Protein AF-0000000080636887 (afdb_homodimer)

Secondary structure (DSSP, 8-state):
-HHHHHHHHHHHHHHHHHH-EEEEEEE-TTS-EEEEEEE-EEETTEEEEEEEEE-TTSHHHHHHHH--EEEEEEE-TTSSSEEEEEEEEEEE--HHHHHHHHHHSHHHHHHHHHHH--GGG-EEEEEEEEEEEEEEGGGTEEEEEE--/-HHHHHHHHHHHHHHHHHH-EEEEEEE-TTS-EEEEEEE-EEPTT--SEEEEEE-TTSHHHHHHHH--EEEEEEE-TTSSSEEEEEEEEEEE--HHHHHHHHHHHHHHHHHHHHHH--GGG-EEEEEEEEEEEEEEGGGTEEEEEE--

Foldseek 3Di:
DVVVVVVVLVVVQVQCVVVQKWKKWFAAPVRDIDIDIFRWHDAPPDRQKIKGKDFCPDPRNNRCVNPQWMWIWTADPVRQKIKIWIWGKDKADDPVVVVRVCVVSVVVCVVVCVPPPDPNGMIMIMTGTAKMWMDRPVVGDIDIDGPD/DVVVVLVVLVVVQVQCVVVQKWKKWFAAPVRDIDIDIFRWHDAPPRRFKIKGKDFCPDPRVNRCVNPQWMWIWTADPVRQKIKIWIFGKDKALDPVVVVRCCVVSVVVCVVVCVPPPDPNRMIMIMTGTAKMWMDRPVVGDIDIDGPD

Solvent-accessible surface area (backbone atoms only — not comparable to full-atom values): 15757 Å² total; per-residue (Å²): 114,65,61,57,43,53,53,51,49,51,52,50,49,52,50,35,69,70,65,33,49,31,37,42,32,40,25,36,95,85,52,38,55,44,73,46,79,36,62,39,40,69,52,90,91,43,84,62,35,42,37,33,74,43,50,68,82,38,65,65,49,56,18,33,75,75,33,32,37,28,27,35,40,40,61,49,84,81,54,59,39,37,37,44,37,33,23,47,34,45,80,42,86,44,72,68,58,48,53,54,46,44,64,74,48,19,81,72,42,46,61,54,42,71,69,66,51,78,68,81,61,55,27,32,39,39,28,42,57,36,34,38,38,42,33,24,66,92,73,71,42,74,46,75,43,67,77,110,113,66,60,58,44,54,54,52,49,52,53,49,51,50,50,34,70,70,65,34,49,32,37,41,33,41,27,35,94,84,53,39,55,45,74,45,78,36,61,38,39,68,50,88,94,44,87,57,39,42,37,32,76,42,51,68,81,39,66,66,48,55,19,32,76,75,31,31,38,30,28,37,40,40,62,51,84,80,55,60,38,35,37,43,36,31,23,47,36,46,80,44,85,44,72,69,58,47,52,54,46,43,64,73,49,20,79,67,42,47,58,52,41,71,69,64,54,78,66,85,62,52,28,33,40,38,28,42,59,37,32,38,39,42,33,24,67,91,74,71,43,74,46,76,43,66,79,111

Organism: Winmispira thermophila (strain ATCC 700085 / DSM 6578 / Z-1203) (NCBI:txid869211)

Nearest PDB structures (foldseek):
  2i02-assembly1_B  TM=8.522E-01  e=1.215E-10  Nostoc punctiforme PCC 73102
  2re7-assembly1_A-2  TM=8.429E-01  e=8.592E-08  Psychrobacter arcticus 273-4
  2ou5-assembly1_B  TM=7.467E-01  e=5.187E-08  Jannaschia sp. CCS1
  2i51-assembly1_A  TM=6.400E-01  e=7.285E-09  Nostoc punctiforme PCC 73102
  2i51-assembly1_B  TM=6.395E-01  e=1.079E-08  Nostoc punctiforme PCC 73102

InterPro domains:
  IPR011576 Pyridoxamine 5'-phosphate oxidase, N-terminal [PF01243] (12-131)
  IPR012349 FMN-binding split barrel [G3DSA:2.30.110.10] (3-135)

Radius of gyration: 19.63 Å; Cα contacts (8 Å, |Δi|>4): 609; chains: 2; bounding box: 50×54×40 Å

pLDDT: mean 86.55, std 14.74, range [47.22, 98.94]

Sequence (296 aa):
MIVKREEILTRLEEVVDTTRFGLLVTVDGARVPNARWMTVGFLKGQHRDLYTVSSPQDRKVEEVRANPSVLWVFSRKDYREVFRVWGRAQVIENPALLGELLEGIAEALELFWKVHGELEEFVVIETVITRLEYERPREGVREVVSWEMIVKREEILTRLEEVVDTTRFGLLVTVDGARVPNARWMTVGFLKGQHRDLYTVSSPQDRKVEEVRANPSVLWVFSRKDYREVFRVWGRAQVIENPALLGELLEGIAEALELFWKVHGELEEFVVIETVITRLEYERPREGVREVVSWE

Structure (mmCIF, N/CA/C/O backbone):
data_AF-0000000080636887-model_v1
#
loop_
_entity.id
_entity.type
_entity.pdbx_description
1 polymer "Pyridoxamine 5'-phosphate oxidase-related FMN-binding protein"
#
loop_
_atom_site.group_PDB
_atom_site.id
_atom_site.type_symbol
_atom_site.label_atom_id
_atom_site.label_alt_id
_atom_site.label_comp_id
_atom_site.label_asym_id
_atom_site.label_entity_id
_atom_site.label_seq_id
_atom_site.pdbx_PDB_ins_code
_atom_site.Cartn_x
_atom_site.Cartn_y
_atom_site.Cartn_z
_atom_site.occupancy
_atom_site.B_iso_or_equiv
_atom_site.auth_seq_id
_atom_site.auth_comp_id
_atom_site.auth_asym_id
_atom_site.auth_atom_id
_atom_site.pdbx_PDB_model_num
ATOM 1 N N . MET A 1 1 ? -25.797 -12.367 -4.137 1 59.25 1 MET A N 1
ATOM 2 C CA . MET A 1 1 ? -24.547 -12.094 -3.432 1 59.25 1 MET A CA 1
ATOM 3 C C . MET A 1 1 ? -23.359 -12.727 -4.152 1 59.25 1 MET A C 1
ATOM 5 O O . MET A 1 1 ? -22.312 -12.094 -4.305 1 59.25 1 MET A O 1
ATOM 9 N N . ILE A 1 2 ? -23.719 -13.867 -4.758 1 67.38 2 ILE A N 1
ATOM 10 C CA . ILE A 1 2 ? -22.75 -14.672 -5.488 1 67.38 2 ILE A CA 1
ATOM 11 C C . ILE A 1 2 ? -22.422 -14 -6.824 1 67.38 2 ILE A C 1
ATOM 13 O O . ILE A 1 2 ? -21.25 -13.891 -7.203 1 67.38 2 ILE A O 1
ATOM 17 N N . VAL A 1 3 ? -23.375 -13.312 -7.312 1 73.88 3 VAL A N 1
ATOM 18 C CA . VAL A 1 3 ? -23.203 -12.727 -8.633 1 73.88 3 VAL A CA 1
ATOM 19 C C . VAL A 1 3 ? -22.297 -11.5 -8.539 1 73.88 3 VAL A C 1
ATOM 21 O O . VAL A 1 3 ? -21.453 -11.273 -9.406 1 73.88 3 VAL A O 1
ATOM 24 N N . LYS A 1 4 ? -22.453 -10.883 -7.516 1 86.88 4 LYS A N 1
ATOM 25 C CA . LYS A 1 4 ? -21.625 -9.68 -7.336 1 86.88 4 LYS A CA 1
ATOM 26 C C . LYS A 1 4 ? -20.156 -10.039 -7.129 1 86.88 4 LYS A C 1
ATOM 28 O O . LYS A 1 4 ? -19.281 -9.375 -7.672 1 86.88 4 LYS A O 1
ATOM 33 N N . ARG A 1 5 ? -19.969 -11.164 -6.387 1 91.19 5 ARG A N 1
ATOM 34 C CA . ARG A 1 5 ? -18.609 -11.633 -6.16 1 91.19 5 ARG A CA 1
ATOM 35 C C . ARG A 1 5 ? -17.938 -12.008 -7.473 1 91.19 5 ARG A C 1
ATOM 37 O O . ARG A 1 5 ? -16.797 -11.602 -7.73 1 91.19 5 ARG A O 1
ATOM 44 N N . GLU A 1 6 ? -18.688 -12.742 -8.266 1 91.25 6 GLU A N 1
ATOM 45 C CA . GLU A 1 6 ? -18.125 -13.203 -9.531 1 91.25 6 GLU A CA 1
ATOM 46 C C . GLU A 1 6 ? -17.844 -12.031 -10.469 1 91.25 6 GLU A C 1
ATOM 48 O O . GLU A 1 6 ? -16.844 -12.016 -11.18 1 91.25 6 GLU A O 1
ATOM 53 N N . GLU A 1 7 ? -18.688 -11.086 -10.531 1 93.25 7 GLU A N 1
ATOM 54 C CA . GLU A 1 7 ? -18.547 -9.922 -11.406 1 93.25 7 GLU A CA 1
ATOM 55 C C . GLU A 1 7 ? -17.328 -9.086 -11.023 1 93.25 7 GLU A C 1
ATOM 57 O O . GLU A 1 7 ? -16.562 -8.664 -11.898 1 93.25 7 GLU A O 1
ATOM 62 N N . ILE A 1 8 ? -17.156 -8.922 -9.75 1 94.25 8 ILE A N 1
ATOM 63 C CA . ILE A 1 8 ? -16.047 -8.086 -9.281 1 94.25 8 ILE A CA 1
ATOM 64 C C . ILE A 1 8 ? -14.727 -8.812 -9.484 1 94.25 8 ILE A C 1
ATOM 66 O O . ILE A 1 8 ? -13.719 -8.195 -9.844 1 94.25 8 ILE A O 1
ATOM 70 N N . LEU A 1 9 ? -14.781 -10.117 -9.234 1 93.75 9 LEU A N 1
ATOM 71 C CA . LEU A 1 9 ? -13.57 -10.906 -9.453 1 93.75 9 LEU A CA 1
ATOM 72 C C . LEU A 1 9 ? -13.172 -10.898 -10.922 1 93.75 9 LEU A C 1
ATOM 74 O O . LEU A 1 9 ? -11.977 -10.852 -11.242 1 93.75 9 LEU A O 1
ATOM 78 N N . THR A 1 10 ? -14.148 -10.945 -11.797 1 92.81 10 THR A N 1
ATOM 79 C CA . THR A 1 10 ? -13.875 -10.883 -13.234 1 92.81 10 THR A CA 1
ATOM 80 C C . THR A 1 10 ? -13.234 -9.555 -13.602 1 92.81 10 THR A C 1
ATOM 82 O O . THR A 1 10 ? -12.297 -9.508 -14.406 1 92.81 10 THR A O 1
ATOM 85 N N . ARG A 1 11 ? -13.672 -8.469 -13.039 1 93.25 11 ARG A N 1
ATOM 86 C CA . ARG A 1 11 ? -13.094 -7.156 -13.289 1 93.25 11 ARG A CA 1
ATOM 87 C C . ARG A 1 11 ? -11.648 -7.094 -12.797 1 93.25 11 ARG A C 1
ATOM 89 O O . ARG A 1 11 ? -10.773 -6.547 -13.477 1 93.25 11 ARG A O 1
ATOM 96 N N . LEU A 1 12 ? -11.422 -7.68 -11.562 1 95 12 LEU A N 1
ATOM 97 C CA . LEU A 1 12 ? -10.062 -7.73 -11.039 1 95 12 LEU A CA 1
ATOM 98 C C . LEU A 1 12 ? -9.148 -8.516 -11.984 1 95 12 LEU A C 1
ATOM 100 O O . LEU A 1 12 ? -8.039 -8.086 -12.281 1 95 12 LEU A O 1
ATOM 104 N N . GLU A 1 13 ? -9.641 -9.648 -12.406 1 92.06 13 GLU A N 1
ATOM 105 C CA . GLU A 1 13 ? -8.859 -10.477 -13.32 1 92.06 13 GLU A CA 1
ATOM 106 C C . GLU A 1 13 ? -8.469 -9.703 -14.578 1 92.06 13 GLU A C 1
ATOM 108 O O . GLU A 1 13 ? -7.34 -9.805 -15.047 1 92.06 13 GLU A O 1
ATOM 113 N N . GLU A 1 14 ? -9.344 -8.93 -15.086 1 91.12 14 GLU A N 1
ATOM 114 C CA . GLU A 1 14 ? -9.078 -8.125 -16.266 1 91.12 14 GLU A CA 1
ATOM 115 C C . GLU A 1 14 ? -7.977 -7.098 -16.016 1 91.12 14 GLU A C 1
ATOM 117 O O . GLU A 1 14 ? -7.078 -6.918 -16.828 1 91.12 14 GLU A O 1
ATOM 122 N N . VAL A 1 15 ? -8.07 -6.438 -14.906 1 92.94 15 VAL A N 1
ATOM 123 C CA . VAL A 1 15 ? -7.09 -5.41 -14.57 1 92.94 15 VAL A CA 1
ATOM 124 C C . VAL A 1 15 ? -5.723 -6.051 -14.352 1 92.94 15 VAL A C 1
ATOM 126 O O . VAL A 1 15 ? -4.707 -5.551 -14.844 1 92.94 15 VAL A O 1
ATOM 129 N N . VAL A 1 16 ? -5.672 -7.191 -13.633 1 91.56 16 VAL A N 1
ATOM 130 C CA . VAL A 1 16 ? -4.418 -7.879 -13.344 1 91.56 16 VAL A CA 1
ATOM 131 C C . VAL A 1 16 ? -3.805 -8.406 -14.641 1 91.56 16 VAL A C 1
ATOM 133 O O . VAL A 1 16 ? -2.592 -8.32 -14.844 1 91.56 16 VAL A O 1
ATOM 136 N N . ASP A 1 17 ? -4.66 -8.883 -15.531 1 86.44 17 ASP A N 1
ATOM 137 C CA . ASP A 1 17 ? -4.176 -9.406 -16.812 1 86.44 17 ASP A CA 1
ATOM 138 C C . ASP A 1 17 ? -3.615 -8.289 -17.688 1 86.44 17 ASP A C 1
ATOM 140 O O . ASP A 1 17 ? -2.682 -8.516 -18.453 1 86.44 17 ASP A O 1
ATOM 144 N N . THR A 1 18 ? -4.133 -7.133 -17.562 1 87.06 18 THR A N 1
ATOM 145 C CA . THR A 1 18 ? -3.723 -6.012 -18.406 1 87.06 18 THR A CA 1
ATOM 146 C C . THR A 1 18 ? -2.508 -5.305 -17.812 1 87.06 18 THR A C 1
ATOM 148 O O . THR A 1 18 ? -1.558 -4.98 -18.516 1 87.06 18 THR A O 1
ATOM 151 N N . THR A 1 19 ? -2.494 -5.07 -16.484 1 87.06 19 THR A N 1
ATOM 152 C CA . THR A 1 19 ? -1.432 -4.316 -15.836 1 87.06 19 THR A CA 1
ATOM 153 C C . THR A 1 19 ? -0.26 -5.227 -15.477 1 87.06 19 THR A C 1
ATOM 155 O O . THR A 1 19 ? 0.896 -4.801 -15.508 1 87.06 19 THR A O 1
ATOM 158 N N . ARG A 1 20 ? -0.483 -6.461 -15.039 1 86.81 20 ARG A N 1
ATOM 159 C CA . ARG A 1 20 ? 0.443 -7.547 -14.727 1 86.81 20 ARG A CA 1
ATOM 160 C C . ARG A 1 20 ? 1.198 -7.27 -13.43 1 86.81 20 ARG A C 1
ATOM 162 O O . ARG A 1 20 ? 2.016 -8.086 -13 1 86.81 20 ARG A O 1
ATOM 169 N N . PHE A 1 21 ? 1.023 -6.082 -12.898 1 91.38 21 PHE A N 1
ATOM 170 C CA . PHE A 1 21 ? 1.695 -5.738 -11.648 1 91.38 21 PHE A CA 1
ATOM 171 C C . PHE A 1 21 ? 0.691 -5.262 -10.609 1 91.38 21 PHE A C 1
ATOM 173 O O . PHE A 1 21 ? -0.356 -4.711 -10.953 1 91.38 21 PHE A O 1
ATOM 180 N N . GLY A 1 22 ? 1.062 -5.41 -9.344 1 95.06 22 GLY A N 1
ATOM 181 C CA . GLY A 1 22 ? 0.349 -4.867 -8.195 1 95.06 22 GLY A CA 1
ATOM 182 C C . GLY A 1 22 ? 1.258 -4.555 -7.02 1 95.06 22 GLY A C 1
ATOM 183 O O . GLY A 1 22 ? 2.41 -4.992 -6.988 1 95.06 22 GLY A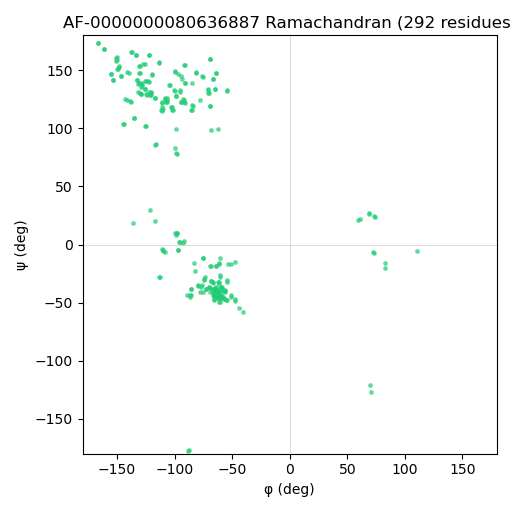 O 1
ATOM 184 N N . LEU A 1 23 ? 0.777 -3.725 -6.141 1 97.69 23 LEU A N 1
ATOM 185 C CA . LEU A 1 23 ? 1.493 -3.441 -4.902 1 97.69 23 LEU A CA 1
ATOM 186 C C . LEU A 1 23 ? 1.164 -4.48 -3.834 1 97.69 23 LEU A C 1
ATOM 188 O O . LEU A 1 23 ? 0.012 -4.598 -3.41 1 97.69 23 LEU A O 1
ATOM 192 N N . LEU A 1 24 ? 2.119 -5.25 -3.396 1 98.75 24 LEU A N 1
ATOM 193 C CA . LEU A 1 24 ? 1.96 -6.211 -2.312 1 98.75 24 LEU A CA 1
ATOM 194 C C . LEU A 1 24 ? 2.373 -5.602 -0.978 1 98.75 24 LEU A C 1
ATOM 196 O O . LEU A 1 24 ? 3.508 -5.148 -0.822 1 98.75 24 LEU A O 1
ATOM 200 N N . VAL A 1 25 ? 1.472 -5.605 -0.056 1 98.94 25 VAL A N 1
ATOM 201 C CA . VAL A 1 25 ? 1.743 -5.145 1.301 1 98.94 25 VAL A CA 1
ATOM 202 C C . VAL A 1 25 ? 1.816 -6.336 2.25 1 98.94 25 VAL A C 1
ATOM 204 O O . VAL A 1 25 ? 0.903 -7.164 2.289 1 98.94 25 VAL A O 1
ATOM 207 N N . THR A 1 26 ? 2.883 -6.469 2.949 1 98.94 26 THR A N 1
ATOM 208 C CA . THR A 1 26 ? 3.094 -7.477 3.982 1 98.94 26 THR A CA 1
ATOM 209 C C . THR A 1 26 ? 3.42 -6.816 5.32 1 98.94 26 THR A C 1
ATOM 211 O O . THR A 1 26 ? 3.664 -5.609 5.379 1 98.94 26 THR A O 1
ATOM 214 N N . VAL A 1 27 ? 3.311 -7.539 6.402 1 98.88 27 VAL A N 1
ATOM 215 C CA . VAL A 1 27 ? 3.604 -7.07 7.75 1 98.88 27 VAL A CA 1
ATOM 216 C C . VAL A 1 27 ? 4.695 -7.938 8.375 1 98.88 27 VAL A C 1
ATOM 218 O O . VAL A 1 27 ? 4.59 -9.164 8.383 1 98.88 27 VAL A O 1
ATOM 221 N N . ASP A 1 28 ? 5.711 -7.273 8.891 1 98.12 28 ASP A N 1
ATOM 222 C CA . ASP A 1 28 ? 6.801 -8.07 9.453 1 98.12 28 ASP A CA 1
ATOM 223 C C . ASP A 1 28 ? 6.539 -8.398 10.914 1 98.12 28 ASP A C 1
ATOM 225 O O . ASP A 1 28 ? 5.477 -8.078 11.453 1 98.12 28 ASP A O 1
ATOM 229 N N . GLY A 1 29 ? 7.484 -9.0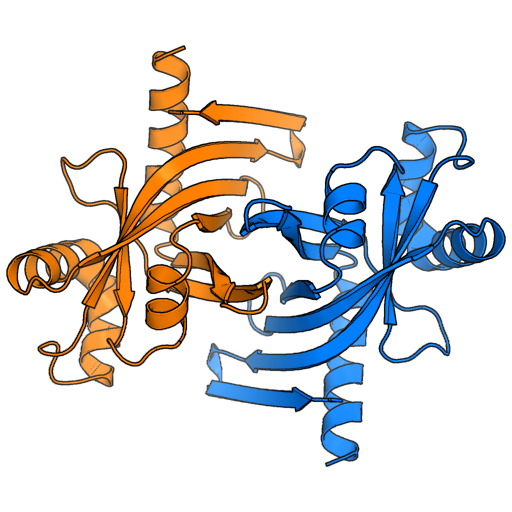7 11.516 1 95.12 29 GLY A N 1
ATOM 230 C CA . GLY A 1 29 ? 7.316 -9.562 12.875 1 95.12 29 GLY A CA 1
ATOM 231 C C . GLY A 1 29 ? 7.156 -8.453 13.891 1 95.12 29 GLY A C 1
ATOM 232 O O . GLY A 1 29 ? 6.637 -8.68 14.984 1 95.12 29 GLY A O 1
ATOM 233 N N . ALA A 1 30 ? 7.539 -7.238 13.586 1 96.12 30 ALA A N 1
ATOM 234 C CA . ALA A 1 30 ? 7.438 -6.082 14.477 1 96.12 30 ALA A CA 1
ATOM 235 C C . ALA A 1 30 ? 6.188 -5.262 14.164 1 96.12 30 ALA A C 1
ATOM 237 O O . ALA A 1 30 ? 6.066 -4.117 14.609 1 96.12 30 ALA A O 1
ATOM 238 N N . ARG A 1 31 ? 5.316 -5.801 13.328 1 97.5 31 ARG A N 1
ATOM 239 C CA . ARG A 1 31 ? 4.059 -5.184 12.914 1 97.5 31 ARG A CA 1
ATOM 240 C C . ARG A 1 31 ? 4.309 -3.959 12.039 1 97.5 31 ARG A C 1
ATOM 242 O O . ARG A 1 31 ? 3.545 -2.994 12.086 1 97.5 31 ARG A O 1
ATOM 249 N N . VAL A 1 32 ? 5.422 -3.975 11.375 1 98.69 32 VAL A N 1
ATOM 250 C CA . VAL A 1 32 ? 5.738 -2.92 10.422 1 98.69 32 VAL A CA 1
ATOM 251 C C . VAL A 1 32 ? 5.266 -3.332 9.023 1 98.69 32 VAL A C 1
ATOM 253 O O . VAL A 1 32 ? 5.621 -4.406 8.539 1 98.69 32 VAL A O 1
ATOM 256 N N . PRO A 1 33 ? 4.457 -2.492 8.406 1 98.94 33 PRO A N 1
ATOM 257 C CA . PRO A 1 33 ? 4.062 -2.812 7.031 1 98.94 33 PRO A CA 1
ATOM 258 C C . PRO A 1 33 ? 5.168 -2.525 6.02 1 98.94 33 PRO A C 1
ATOM 260 O O . PRO A 1 33 ? 5.934 -1.573 6.188 1 98.94 33 PRO A O 1
ATOM 263 N N . ASN A 1 34 ? 5.23 -3.328 5.047 1 98.88 34 ASN A N 1
ATOM 264 C CA . ASN A 1 34 ? 6.094 -3.156 3.885 1 98.88 34 ASN A CA 1
ATOM 265 C C . ASN A 1 34 ? 5.324 -3.334 2.58 1 98.88 34 ASN A C 1
ATOM 267 O O . ASN A 1 34 ? 4.281 -3.988 2.555 1 98.88 34 ASN A O 1
ATOM 271 N N . ALA A 1 35 ? 5.84 -2.689 1.522 1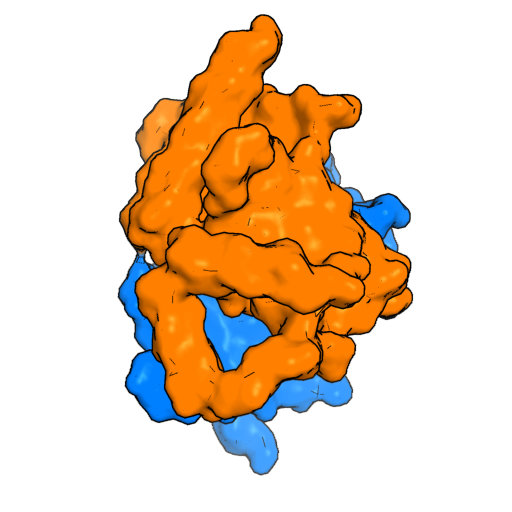 98.62 35 ALA A N 1
ATOM 272 C CA . ALA A 1 35 ? 5.125 -2.773 0.251 1 98.62 35 ALA A CA 1
ATOM 273 C C . ALA A 1 35 ? 6.098 -2.758 -0.925 1 98.62 35 ALA A C 1
ATOM 275 O O . ALA A 1 35 ? 7.121 -2.072 -0.883 1 98.62 35 ALA A O 1
ATOM 276 N N . ARG A 1 36 ? 5.785 -3.488 -1.971 1 96.56 36 ARG A N 1
ATOM 277 C CA . ARG A 1 36 ? 6.559 -3.492 -3.209 1 96.56 36 ARG A CA 1
ATOM 278 C C . ARG A 1 36 ? 5.691 -3.898 -4.395 1 96.56 36 ARG A C 1
ATOM 280 O O . ARG A 1 36 ? 4.723 -4.645 -4.234 1 96.56 36 ARG A O 1
ATOM 287 N N . TRP A 1 37 ? 6.031 -3.307 -5.496 1 94.06 37 TRP A N 1
ATOM 288 C CA . TRP A 1 37 ? 5.383 -3.73 -6.734 1 94.06 37 TRP A CA 1
ATOM 289 C C . TRP A 1 37 ? 5.855 -5.121 -7.148 1 94.06 37 TRP A C 1
ATOM 291 O O . TRP A 1 37 ? 7.055 -5.414 -7.102 1 94.06 37 TRP A O 1
ATOM 301 N N . MET A 1 38 ? 4.895 -5.926 -7.488 1 94 38 MET A N 1
ATOM 302 C CA . MET A 1 38 ? 5.191 -7.293 -7.902 1 94 38 MET A CA 1
ATOM 303 C C . MET A 1 38 ? 4.441 -7.648 -9.188 1 94 38 MET A C 1
ATOM 305 O O . MET A 1 38 ? 3.297 -7.238 -9.375 1 94 38 MET A O 1
ATOM 309 N N . THR A 1 39 ? 5.137 -8.391 -10.023 1 92.12 39 THR A N 1
ATOM 310 C CA . THR A 1 39 ? 4.391 -9.109 -11.047 1 92.12 39 THR A CA 1
ATOM 311 C C . THR A 1 39 ? 3.477 -10.156 -10.422 1 92.12 39 THR A C 1
ATOM 313 O O . THR A 1 39 ? 3.877 -10.867 -9.492 1 92.12 39 THR A O 1
ATOM 316 N N . VAL A 1 40 ? 2.244 -10.164 -10.906 1 92.88 40 VAL A N 1
ATOM 317 C CA . VAL A 1 40 ? 1.243 -11.047 -10.32 1 92.88 40 VAL A CA 1
ATOM 318 C C . VAL A 1 40 ? 0.252 -11.5 -11.391 1 92.88 40 VAL A C 1
ATOM 320 O O . VAL A 1 40 ? 0.048 -10.797 -12.391 1 92.88 40 VAL A O 1
ATOM 323 N N . GLY A 1 41 ? -0.309 -12.664 -11.133 1 90.12 41 GLY A N 1
ATOM 324 C CA . GLY A 1 41 ? -1.314 -13.164 -12.062 1 90.12 41 GLY A CA 1
ATOM 325 C C . GLY A 1 41 ? -2.193 -14.242 -11.469 1 90.12 41 GLY A C 1
ATOM 326 O O . GLY A 1 41 ? -1.948 -14.711 -10.352 1 90.12 41 GLY A O 1
ATOM 327 N N . PHE A 1 42 ? -3.242 -14.516 -12.227 1 90.12 42 PHE A N 1
ATOM 328 C CA . PHE A 1 42 ? -4.109 -15.656 -11.953 1 90.12 42 PHE A CA 1
ATOM 329 C C . PHE A 1 42 ? -3.715 -16.859 -12.812 1 90.12 42 PHE A C 1
ATOM 331 O O . PHE A 1 42 ? -3.166 -16.688 -13.898 1 90.12 42 PHE A O 1
ATOM 338 N N . LEU A 1 43 ? -3.891 -18.016 -12.227 1 84 43 LEU A N 1
ATOM 339 C CA . LEU A 1 43 ? -3.762 -19.219 -13.039 1 84 43 LEU A CA 1
ATOM 340 C C . LEU A 1 43 ? -5.121 -19.656 -13.57 1 84 43 LEU A C 1
ATOM 342 O O . LEU A 1 43 ? -6.133 -19.547 -12.875 1 84 43 LEU A O 1
ATOM 346 N N . LYS A 1 44 ? -5.062 -20.125 -14.773 1 77.19 44 LYS A N 1
ATOM 347 C CA . LYS A 1 44 ? -6.297 -20.609 -15.375 1 77.19 44 LYS A CA 1
ATOM 348 C C . LYS A 1 44 ? -6.973 -21.656 -14.484 1 77.19 44 LYS A C 1
ATOM 350 O O . LYS A 1 44 ? -6.312 -22.562 -13.977 1 77.19 44 LYS A O 1
ATOM 355 N N . GLY A 1 45 ? -8.297 -21.516 -14.234 1 74.88 45 GLY A N 1
ATOM 356 C CA . GLY A 1 45 ? -9.078 -22.438 -13.43 1 74.88 45 GLY A CA 1
ATOM 357 C C . GLY A 1 45 ? -8.961 -22.188 -11.938 1 74.88 45 GLY A C 1
ATOM 358 O O . GLY A 1 45 ? -9.656 -22.812 -11.141 1 74.88 45 GLY A O 1
ATOM 359 N N . GLN A 1 46 ? -8.062 -21.578 -11.461 1 71.69 46 GLN A N 1
ATOM 360 C CA . GLN A 1 46 ? -7.891 -21.234 -10.055 1 71.69 46 GLN A CA 1
ATOM 361 C C . GLN A 1 46 ? -8.328 -19.797 -9.789 1 71.69 46 GLN A C 1
ATOM 363 O O . GLN A 1 46 ? -7.5 -18.922 -9.547 1 71.69 46 GLN A O 1
ATOM 368 N N . HIS A 1 47 ? -9.781 -19.734 -9.602 1 67.56 47 HIS A N 1
ATOM 369 C CA . HIS A 1 47 ? -10.344 -18.406 -9.398 1 67.56 47 HIS A CA 1
ATOM 370 C C . HIS A 1 47 ? -10.109 -17.922 -7.973 1 67.56 47 HIS A C 1
ATOM 372 O O . HIS A 1 47 ? -9.953 -18.719 -7.055 1 67.56 47 HIS A O 1
ATOM 378 N N . ARG A 1 48 ? -9.523 -16.828 -7.719 1 80 48 ARG A N 1
ATOM 379 C CA . ARG A 1 48 ? -9.469 -16.156 -6.426 1 80 48 ARG A CA 1
ATOM 380 C C . ARG A 1 48 ? -8.062 -16.203 -5.84 1 80 48 ARG A C 1
ATOM 382 O O . ARG A 1 48 ? -7.812 -15.664 -4.762 1 80 48 ARG A O 1
ATOM 389 N N . ASP A 1 49 ? -7.195 -16.969 -6.598 1 92.88 49 ASP A N 1
ATOM 390 C CA . ASP A 1 49 ? -5.844 -16.984 -6.047 1 92.88 49 ASP A CA 1
ATOM 391 C C . ASP A 1 49 ? -4.891 -16.141 -6.887 1 92.88 49 ASP A C 1
ATOM 393 O O . ASP A 1 49 ? -4.777 -16.344 -8.094 1 92.88 49 ASP A O 1
ATOM 397 N N . LEU A 1 50 ? -4.27 -15.273 -6.277 1 95.44 50 LEU A N 1
ATOM 398 C CA . LEU A 1 50 ? -3.211 -14.492 -6.91 1 95.44 50 LEU A CA 1
ATOM 399 C C . LEU A 1 50 ? -1.854 -15.164 -6.719 1 95.44 50 LEU A C 1
ATOM 401 O O . LEU A 1 50 ? -1.544 -15.641 -5.629 1 95.44 50 LEU A O 1
ATOM 405 N N . TYR A 1 51 ? -1.033 -15.156 -7.781 1 93.19 51 TYR A N 1
ATOM 406 C CA . TYR A 1 51 ? 0.276 -15.789 -7.715 1 93.19 51 TYR A CA 1
ATOM 407 C C . TYR A 1 51 ? 1.38 -14.82 -8.109 1 93.19 51 TYR A C 1
ATOM 409 O O . TYR A 1 51 ? 1.246 -14.078 -9.086 1 93.19 51 TYR A O 1
ATOM 417 N N . THR A 1 52 ? 2.395 -14.805 -7.336 1 93.94 52 THR A N 1
ATOM 418 C CA . THR A 1 52 ? 3.627 -14.094 -7.656 1 93.94 52 THR A CA 1
ATOM 419 C C . THR A 1 52 ? 4.848 -14.938 -7.305 1 93.94 52 THR A C 1
ATOM 421 O O . THR A 1 52 ? 4.73 -15.961 -6.621 1 93.94 52 THR A O 1
ATOM 424 N N . VAL A 1 53 ? 6.039 -14.531 -7.812 1 91.12 53 VAL A N 1
ATOM 425 C CA . VAL A 1 53 ? 7.262 -15.289 -7.598 1 91.12 53 VAL A CA 1
ATOM 426 C C . VAL A 1 53 ? 8.289 -14.438 -6.859 1 91.12 53 VAL A C 1
ATOM 428 O O . VAL A 1 53 ? 8.266 -13.203 -6.965 1 91.12 53 VAL A O 1
ATOM 431 N N . SER A 1 54 ? 9.047 -15.062 -6.059 1 92.12 54 SER A N 1
ATOM 432 C CA . SER A 1 54 ? 10.078 -14.367 -5.293 1 92.12 54 SER A CA 1
ATOM 433 C C . SER A 1 54 ? 11.266 -15.289 -5.012 1 92.12 54 SER A C 1
ATOM 435 O O . SER A 1 54 ? 11.141 -16.516 -5.078 1 92.12 54 SER A O 1
ATOM 437 N N . SER A 1 55 ? 12.414 -14.711 -4.73 1 91.12 55 SER A N 1
ATOM 438 C CA . SER A 1 55 ? 13.508 -15.477 -4.141 1 91.12 55 SER A CA 1
ATOM 439 C C . SER A 1 55 ? 13.164 -15.93 -2.725 1 91.12 55 SER A C 1
ATOM 441 O O . SER A 1 55 ? 12.57 -15.172 -1.954 1 91.12 55 SER A O 1
ATOM 443 N N . PRO A 1 56 ? 13.594 -17.172 -2.373 1 91.31 56 PRO A N 1
ATOM 444 C CA . PRO A 1 56 ? 13.289 -17.641 -1.021 1 91.31 56 PRO A CA 1
ATOM 445 C C . PRO A 1 56 ? 13.914 -16.766 0.065 1 91.31 56 PRO A C 1
ATOM 447 O O . PRO A 1 56 ? 13.492 -16.812 1.222 1 91.31 56 PRO A O 1
ATOM 450 N N . GLN A 1 57 ? 14.914 -15.914 -0.317 1 92.88 57 GLN A N 1
ATOM 451 C CA . GLN A 1 57 ? 15.633 -15.117 0.673 1 92.88 57 GLN A CA 1
ATOM 452 C C . GLN A 1 57 ? 15.055 -13.703 0.762 1 92.88 57 GLN A C 1
ATOM 454 O O . GLN A 1 57 ? 15.477 -12.906 1.604 1 92.88 57 GLN A O 1
ATOM 459 N N . ASP A 1 58 ? 14.094 -13.422 -0.13 1 94.31 58 ASP A N 1
ATOM 460 C CA . ASP A 1 58 ? 13.508 -12.086 -0.106 1 94.31 58 ASP A CA 1
ATOM 461 C C . ASP A 1 58 ? 12.766 -11.836 1.204 1 94.31 58 ASP A C 1
ATOM 463 O O . ASP A 1 58 ? 12.133 -12.75 1.749 1 94.31 58 ASP A O 1
ATOM 467 N N . ARG A 1 59 ? 12.75 -10.648 1.673 1 96.94 59 ARG A N 1
ATOM 468 C CA . ARG A 1 59 ? 12.125 -10.234 2.928 1 96.94 59 ARG A CA 1
ATOM 469 C C . ARG A 1 59 ? 10.641 -10.555 2.936 1 96.94 59 ARG A C 1
ATOM 471 O O . ARG A 1 59 ? 10.078 -10.914 3.973 1 96.94 59 ARG A O 1
ATOM 478 N N . LYS A 1 60 ? 10.039 -10.367 1.767 1 98.31 60 LYS A N 1
ATOM 479 C CA . LYS A 1 60 ? 8.602 -10.617 1.703 1 98.31 60 LYS A CA 1
ATOM 480 C C . LYS A 1 60 ? 8.273 -12.07 2.025 1 98.31 60 LYS A C 1
ATOM 482 O O . LYS A 1 60 ? 7.223 -12.367 2.596 1 98.31 60 LYS A O 1
ATOM 487 N N . VAL A 1 61 ? 9.148 -12.938 1.679 1 97.19 61 VAL A N 1
ATOM 488 C CA . VAL A 1 61 ? 8.938 -14.352 1.958 1 97.19 61 VAL A CA 1
ATOM 489 C C . VAL A 1 61 ? 8.953 -14.594 3.467 1 97.19 61 VAL A C 1
ATOM 491 O O . VAL A 1 61 ? 8.078 -15.266 4.008 1 97.19 61 VAL A O 1
ATOM 494 N N . GLU A 1 62 ? 9.914 -14.078 4.16 1 97.94 62 GLU A N 1
ATOM 495 C CA . GLU A 1 62 ? 9.977 -14.164 5.613 1 97.94 62 GLU A CA 1
ATOM 496 C C . GLU A 1 62 ? 8.742 -13.539 6.262 1 97.94 62 GLU A C 1
ATOM 498 O O . GLU A 1 62 ? 8.18 -14.102 7.199 1 97.94 62 GLU A O 1
ATOM 503 N N . GLU A 1 63 ? 8.375 -12.414 5.758 1 98.75 63 GLU A N 1
ATOM 504 C CA . GLU A 1 63 ? 7.227 -11.711 6.312 1 98.75 63 GLU A CA 1
ATOM 505 C C . GLU A 1 63 ? 5.949 -12.531 6.152 1 98.75 63 GLU A C 1
ATOM 507 O O . GLU A 1 63 ? 5.156 -12.641 7.09 1 98.75 63 GLU A O 1
ATOM 512 N N . VAL A 1 64 ? 5.73 -13.125 4.961 1 98.62 64 VAL A N 1
ATOM 513 C CA . VAL A 1 64 ? 4.543 -13.93 4.68 1 98.62 64 VAL A CA 1
ATOM 514 C C . VAL A 1 64 ? 4.523 -15.156 5.59 1 98.62 64 VAL A C 1
ATOM 516 O O . VAL A 1 64 ? 3.471 -15.539 6.105 1 98.62 64 VAL A O 1
ATOM 519 N N . ARG A 1 65 ? 5.664 -15.789 5.855 1 97.69 65 ARG A N 1
ATOM 520 C CA . ARG A 1 65 ? 5.742 -16.953 6.73 1 97.69 65 ARG A CA 1
ATOM 521 C C . ARG A 1 65 ? 5.359 -16.594 8.164 1 97.69 65 ARG A C 1
ATOM 523 O O . ARG A 1 65 ? 4.73 -17.391 8.867 1 97.69 65 ARG A O 1
ATOM 530 N N . ALA A 1 66 ? 5.75 -15.422 8.562 1 97.56 66 ALA A N 1
ATOM 531 C CA . ALA A 1 66 ? 5.496 -14.977 9.93 1 97.56 66 ALA A CA 1
ATOM 532 C C . ALA A 1 66 ? 4.066 -14.477 10.086 1 97.56 66 ALA A C 1
ATOM 534 O O . ALA A 1 66 ? 3.475 -14.586 11.164 1 97.56 66 ALA A O 1
ATOM 535 N N . ASN A 1 67 ? 3.527 -13.836 9.07 1 98.5 67 ASN A N 1
ATOM 536 C CA . ASN A 1 67 ? 2.182 -13.273 9.047 1 98.5 67 ASN A CA 1
ATOM 537 C C . ASN A 1 67 ? 1.542 -13.406 7.668 1 98.5 67 ASN A C 1
ATOM 539 O O . ASN A 1 67 ? 1.852 -12.641 6.754 1 98.5 67 ASN A O 1
ATOM 543 N N . PRO A 1 68 ? 0.646 -14.312 7.492 1 98.62 68 PRO A N 1
ATOM 544 C CA . PRO A 1 68 ? 0.096 -14.594 6.164 1 98.62 68 PRO A CA 1
ATOM 545 C C . PRO A 1 68 ? -0.901 -13.531 5.699 1 98.62 68 PRO A C 1
ATOM 547 O O . PRO A 1 68 ? -1.361 -13.57 4.555 1 98.62 68 PRO A O 1
ATOM 550 N N . SER A 1 69 ? -1.357 -12.625 6.57 1 98.75 69 SER A N 1
ATOM 551 C CA . SER A 1 69 ? -2.279 -11.57 6.18 1 98.75 69 SER A CA 1
ATOM 552 C C . SER A 1 69 ? -1.597 -10.547 5.277 1 98.75 69 SER A C 1
ATOM 554 O O . SER A 1 69 ? -0.646 -9.883 5.688 1 98.75 69 SER A O 1
ATOM 556 N N . VAL A 1 70 ? -2.109 -10.414 4.066 1 98.94 70 VAL A N 1
ATOM 557 C CA . VAL A 1 70 ? -1.509 -9.484 3.115 1 98.94 70 VAL A CA 1
ATOM 558 C C . VAL A 1 70 ? -2.6 -8.648 2.447 1 98.94 70 VAL A C 1
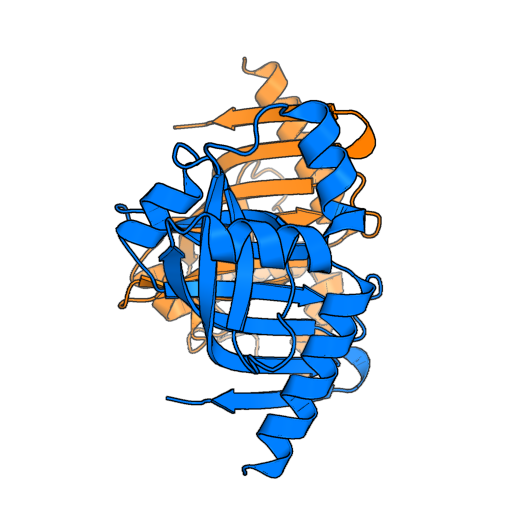ATOM 560 O O . VAL A 1 70 ? -3.787 -8.961 2.568 1 98.94 70 VAL A O 1
ATOM 563 N N . LEU A 1 71 ? -2.213 -7.578 1.842 1 98.94 71 LEU A N 1
ATOM 564 C CA . LEU A 1 71 ? -3.059 -6.711 1.029 1 98.94 71 LEU A CA 1
ATOM 565 C C . LEU A 1 71 ? -2.426 -6.449 -0.333 1 98.94 71 LEU A C 1
ATOM 567 O O . LEU A 1 71 ? -1.222 -6.195 -0.424 1 98.94 71 LEU A O 1
ATOM 571 N N . TRP A 1 72 ? -3.154 -6.633 -1.335 1 98.69 72 TRP A N 1
ATOM 572 C CA . TRP A 1 72 ? -2.781 -6.207 -2.68 1 98.69 72 TRP A CA 1
ATOM 573 C C . TRP A 1 72 ? -3.557 -4.961 -3.088 1 98.69 72 TRP A C 1
ATOM 575 O O . TRP A 1 72 ? -4.762 -4.859 -2.84 1 98.69 72 TRP A O 1
ATOM 585 N N . VAL A 1 73 ? -2.875 -4.043 -3.686 1 98.25 73 VAL A N 1
ATOM 586 C CA . VAL A 1 73 ? -3.521 -2.877 -4.273 1 98.25 73 VAL A CA 1
ATOM 587 C C . VAL A 1 73 ? -3.295 -2.867 -5.785 1 98.25 73 VAL A C 1
ATOM 589 O O . VAL A 1 73 ? -2.158 -2.979 -6.25 1 98.25 73 VAL A O 1
ATOM 592 N N . PHE A 1 74 ? -4.383 -2.77 -6.516 1 96.75 74 PHE A N 1
ATOM 593 C CA . PHE A 1 74 ? -4.348 -2.682 -7.969 1 96.75 74 PHE A CA 1
ATOM 594 C C . PHE A 1 74 ? -5.055 -1.42 -8.453 1 96.75 74 PHE A C 1
ATOM 596 O O . PHE A 1 74 ? -6.051 -0.997 -7.863 1 96.75 74 PHE A O 1
ATOM 603 N N . SER A 1 75 ? -4.531 -0.815 -9.422 1 90.44 75 SER A N 1
ATOM 604 C CA . SER A 1 75 ? -5.23 0.283 -10.078 1 90.44 75 SER A CA 1
ATOM 605 C C . SER A 1 75 ? -4.852 0.375 -11.555 1 90.44 75 SER A C 1
ATOM 607 O O . SER A 1 75 ? -3.779 -0.084 -11.953 1 90.44 75 SER A O 1
ATOM 609 N N . ARG A 1 76 ? -5.789 0.87 -12.305 1 83.75 76 ARG A N 1
ATOM 610 C CA . ARG A 1 76 ? -5.402 1.347 -13.625 1 83.75 76 ARG A CA 1
ATOM 611 C C . ARG A 1 76 ? -4.539 2.6 -13.523 1 83.75 76 ARG A C 1
ATOM 613 O O . ARG A 1 76 ? -4.566 3.299 -12.508 1 83.75 76 ARG A O 1
ATOM 620 N N . LYS A 1 77 ? -3.793 2.922 -14.523 1 75.12 77 LYS A N 1
ATOM 621 C CA . LYS A 1 77 ? -2.871 4.055 -14.539 1 75.12 77 LYS A CA 1
ATOM 622 C C . LYS A 1 77 ? -3.615 5.371 -14.32 1 75.12 77 LYS A C 1
ATOM 624 O O . LYS A 1 77 ? -3.064 6.312 -13.742 1 75.12 77 LYS A O 1
ATOM 629 N N . ASP A 1 78 ? -4.867 5.422 -14.703 1 75.94 78 ASP A N 1
ATOM 630 C CA . ASP A 1 78 ? -5.609 6.676 -14.578 1 75.94 78 ASP A CA 1
ATOM 631 C C . ASP A 1 78 ? -6.473 6.676 -13.32 1 75.94 78 ASP A C 1
ATOM 633 O O . ASP A 1 78 ? -7.332 7.547 -13.148 1 75.94 78 ASP A O 1
ATOM 637 N N . TYR A 1 79 ? -6.371 5.719 -12.445 1 78.69 79 TYR A N 1
ATOM 638 C CA . TYR A 1 79 ? -7.031 5.578 -11.156 1 78.69 79 TYR A CA 1
ATOM 639 C C . TYR A 1 79 ? -8.547 5.523 -11.32 1 78.69 79 TYR A C 1
ATOM 641 O O . TYR A 1 79 ? -9.289 5.785 -10.367 1 78.69 79 TYR A O 1
ATOM 649 N N . ARG A 1 80 ? -9.047 5.156 -12.539 1 86.56 80 ARG A N 1
ATOM 650 C CA . ARG A 1 80 ? -10.484 5.031 -12.758 1 86.56 80 ARG A CA 1
ATOM 651 C C . ARG A 1 80 ? -11.062 3.873 -11.945 1 86.56 80 ARG A C 1
ATOM 653 O O . ARG A 1 80 ? -12.242 3.893 -11.578 1 86.56 80 ARG A O 1
ATOM 660 N N . GLU A 1 81 ? -10.195 2.906 -11.828 1 92.62 81 GLU A N 1
ATOM 661 C CA . GLU A 1 81 ? -10.539 1.734 -11.031 1 92.62 81 GLU A CA 1
ATOM 662 C C . GLU A 1 81 ? -9.438 1.396 -10.039 1 92.62 81 GLU A C 1
ATOM 664 O O . GLU A 1 81 ? -8.258 1.34 -10.398 1 92.62 81 GLU A O 1
ATOM 669 N N . VAL A 1 82 ? -9.914 1.216 -8.836 1 95.44 82 VAL A N 1
ATOM 670 C CA . VAL A 1 82 ? -8.969 0.849 -7.785 1 95.44 82 VAL A CA 1
ATOM 671 C C . VAL A 1 82 ? -9.477 -0.387 -7.047 1 95.44 82 VAL A C 1
ATOM 673 O O . VAL A 1 82 ? -10.664 -0.503 -6.762 1 95.44 82 VAL A O 1
ATOM 676 N N . PHE A 1 83 ? -8.578 -1.325 -6.773 1 97.75 83 PHE A N 1
ATOM 677 C CA . PHE A 1 83 ? -8.891 -2.547 -6.039 1 97.75 83 PHE A CA 1
ATOM 678 C C . PHE A 1 83 ? -8.016 -2.668 -4.793 1 97.75 83 PHE A C 1
ATOM 680 O O . PHE A 1 83 ? -6.801 -2.484 -4.859 1 97.75 83 PHE A O 1
ATOM 687 N N . ARG A 1 84 ? -8.602 -2.951 -3.666 1 98.5 84 ARG A N 1
ATOM 688 C CA . ARG A 1 84 ? -7.93 -3.451 -2.473 1 98.5 84 ARG A CA 1
ATOM 689 C C . ARG A 1 84 ? -8.32 -4.895 -2.186 1 98.5 84 ARG A C 1
ATOM 691 O O . ARG A 1 84 ? -9.508 -5.203 -2.037 1 98.5 84 ARG A O 1
ATOM 698 N N . VAL A 1 85 ? -7.332 -5.715 -2.137 1 98.5 85 VAL A N 1
ATOM 699 C CA . VAL A 1 85 ? -7.57 -7.152 -2.096 1 98.5 85 VAL A CA 1
ATOM 700 C C . VAL A 1 85 ? -6.844 -7.762 -0.898 1 98.5 85 VAL A C 1
ATOM 702 O O . VAL A 1 85 ? -5.625 -7.957 -0.936 1 98.5 85 VAL A O 1
ATOM 705 N N . TRP A 1 86 ? -7.605 -8.031 0.134 1 98.69 86 TRP A N 1
ATOM 706 C CA . TRP A 1 86 ? -7.047 -8.727 1.285 1 98.69 86 TRP A CA 1
ATOM 707 C C . TRP A 1 86 ? -7.004 -10.234 1.04 1 98.69 86 TRP A C 1
ATOM 709 O O . TRP A 1 86 ? -7.879 -10.781 0.365 1 98.69 86 TRP A O 1
ATOM 719 N N . GLY A 1 87 ? -6 -10.844 1.631 1 98.5 87 GLY A N 1
ATOM 720 C CA . GLY A 1 87 ? -5.922 -12.289 1.491 1 98.5 87 GLY A CA 1
ATOM 721 C C . GLY A 1 87 ? -4.941 -12.93 2.457 1 98.5 87 GLY A C 1
ATOM 722 O O . GLY A 1 87 ? -4.262 -12.234 3.213 1 98.5 87 GLY A O 1
ATOM 723 N N . ARG A 1 88 ? -4.969 -14.258 2.416 1 98.25 88 ARG A N 1
ATOM 724 C CA . ARG A 1 88 ? -3.998 -15.094 3.125 1 98.25 88 ARG A CA 1
ATOM 725 C C . ARG A 1 88 ? -2.957 -15.656 2.164 1 98.25 88 ARG A C 1
ATOM 727 O O . ARG A 1 88 ? -3.297 -16.391 1.233 1 98.25 88 ARG A O 1
ATOM 734 N N . ALA A 1 89 ? -1.734 -15.266 2.441 1 98.56 89 ALA A N 1
ATOM 735 C CA . ALA A 1 89 ? -0.65 -15.688 1.56 1 98.56 89 ALA A CA 1
ATOM 736 C C . ALA A 1 89 ? 0.107 -16.875 2.15 1 98.56 89 ALA A C 1
ATOM 738 O O . ALA A 1 89 ? 0.211 -17 3.373 1 98.56 89 ALA A O 1
ATOM 739 N N . GLN A 1 90 ? 0.634 -17.719 1.281 1 97.81 90 GLN A N 1
ATOM 740 C CA . GLN A 1 90 ? 1.523 -18.812 1.66 1 97.81 90 GLN A CA 1
ATOM 741 C C . GLN A 1 90 ? 2.648 -18.984 0.644 1 97.81 90 GLN A C 1
ATOM 743 O O . GLN A 1 90 ? 2.471 -18.703 -0.542 1 97.81 90 GLN A O 1
ATOM 748 N N . VAL A 1 91 ? 3.738 -19.406 1.154 1 97.06 91 VAL A N 1
ATOM 749 C CA . VAL A 1 91 ? 4.887 -19.688 0.301 1 97.06 91 VAL A CA 1
ATOM 750 C C . VAL A 1 91 ? 4.863 -21.156 -0.129 1 97.06 91 VAL A C 1
ATOM 752 O O . VAL A 1 91 ? 4.805 -22.062 0.712 1 97.06 91 VAL A O 1
ATOM 755 N N . ILE A 1 92 ? 4.848 -21.328 -1.42 1 93.38 92 ILE A N 1
ATOM 756 C CA . ILE A 1 92 ? 4.812 -22.672 -1.992 1 93.38 92 ILE A CA 1
ATOM 757 C C . ILE A 1 92 ? 6.141 -22.969 -2.68 1 93.38 92 ILE A C 1
ATOM 759 O O . ILE A 1 92 ? 6.559 -22.25 -3.584 1 93.38 92 ILE A O 1
ATOM 763 N N . GLU A 1 93 ? 6.77 -23.984 -2.137 1 89.31 93 GLU A N 1
ATOM 764 C CA . GLU A 1 93 ? 7.988 -24.484 -2.76 1 89.31 93 GLU A CA 1
ATOM 765 C C . GLU A 1 93 ? 7.699 -25.719 -3.623 1 89.31 93 GLU A C 1
ATOM 767 O O . GLU A 1 93 ? 7.816 -26.844 -3.156 1 89.31 93 GLU A O 1
ATOM 772 N N . ASN A 1 94 ? 7.184 -25.484 -4.816 1 82.56 94 ASN A N 1
ATOM 773 C CA . ASN A 1 94 ? 6.777 -26.5 -5.789 1 82.56 94 ASN A CA 1
ATOM 774 C C . ASN A 1 94 ? 7.262 -26.141 -7.195 1 82.56 94 ASN A C 1
ATOM 776 O O . ASN A 1 94 ? 6.688 -25.281 -7.855 1 82.56 94 ASN A O 1
ATOM 780 N N . PRO A 1 95 ? 8.227 -26.922 -7.598 1 77.25 95 PRO A N 1
ATOM 781 C CA . PRO A 1 95 ? 8.781 -26.625 -8.922 1 77.25 95 PRO A CA 1
ATOM 782 C C . PRO A 1 95 ? 7.738 -26.719 -10.031 1 77.25 95 PRO A C 1
ATOM 784 O O . PRO A 1 95 ? 7.809 -25.969 -11.008 1 77.25 95 PRO A O 1
ATOM 787 N N . ALA A 1 96 ? 6.828 -27.656 -9.938 1 78.69 96 ALA A N 1
ATOM 788 C CA . ALA A 1 96 ? 5.809 -27.812 -10.969 1 78.69 96 ALA A CA 1
ATOM 789 C C . ALA A 1 96 ? 4.93 -26.562 -11.055 1 78.69 96 ALA A C 1
ATOM 791 O O . ALA A 1 96 ? 4.621 -26.094 -12.148 1 78.69 96 ALA A O 1
ATOM 792 N N . LEU A 1 97 ? 4.508 -26.062 -9.93 1 80.81 97 LEU A N 1
ATOM 793 C CA . LEU A 1 97 ? 3.697 -24.859 -9.883 1 80.81 97 LEU A CA 1
ATOM 794 C C . LEU A 1 97 ? 4.477 -23.656 -10.422 1 80.81 97 LEU A C 1
ATOM 796 O O . LEU A 1 97 ? 3.926 -22.828 -11.148 1 80.81 97 LEU A O 1
ATOM 800 N N . LEU A 1 98 ? 5.633 -23.562 -10.023 1 80.19 98 LEU A N 1
ATOM 801 C CA . LEU A 1 98 ? 6.492 -22.484 -10.516 1 80.19 98 LEU A CA 1
ATOM 802 C C . LEU A 1 98 ? 6.551 -22.5 -12.039 1 80.19 98 LEU A C 1
ATOM 804 O O . LEU A 1 98 ? 6.457 -21.453 -12.68 1 80.19 98 LEU A O 1
ATOM 808 N N . GLY A 1 99 ? 6.785 -23.719 -12.602 1 77.06 99 GLY A N 1
ATOM 809 C CA . GLY A 1 99 ? 6.812 -23.859 -14.047 1 77.06 99 GLY A CA 1
ATOM 810 C C . GLY A 1 99 ? 5.539 -23.391 -14.719 1 77.06 99 GLY A C 1
ATOM 811 O O . GLY A 1 99 ? 5.582 -22.703 -15.742 1 77.06 99 GLY A O 1
ATOM 812 N N . GLU A 1 100 ? 4.422 -23.797 -14.203 1 77.56 100 GLU A N 1
ATOM 813 C CA . GLU A 1 100 ? 3.123 -23.391 -14.734 1 77.56 100 GLU A CA 1
ATOM 814 C C . GLU A 1 100 ? 2.965 -21.875 -14.719 1 77.56 100 GLU A C 1
ATOM 816 O O . GLU A 1 100 ? 2.459 -21.281 -15.68 1 77.56 100 GLU A O 1
ATOM 821 N N . LEU A 1 101 ? 3.34 -21.25 -13.625 1 77.25 101 LEU A N 1
ATOM 822 C CA . LEU A 1 101 ? 3.195 -19.797 -13.461 1 77.25 101 LEU A CA 1
ATOM 823 C C . LEU A 1 101 ? 4.09 -19.047 -14.438 1 77.25 101 LEU A C 1
ATOM 825 O O . LEU A 1 101 ? 3.66 -18.078 -15.055 1 77.25 101 LEU A O 1
ATOM 829 N N . LEU A 1 102 ? 5.234 -19.531 -14.492 1 71.88 102 LEU A N 1
ATOM 830 C CA . LEU A 1 102 ? 6.188 -18.891 -15.383 1 71.88 102 LEU A CA 1
ATOM 831 C C . LEU A 1 102 ? 5.695 -18.922 -16.828 1 71.88 102 LEU A C 1
ATOM 833 O O . LEU A 1 102 ? 5.887 -17.969 -17.578 1 71.88 102 LEU A O 1
ATOM 837 N N . GLU A 1 103 ? 5.094 -19.969 -17.188 1 69.56 103 GLU A N 1
ATOM 838 C CA . GLU A 1 103 ? 4.516 -20.078 -18.516 1 69.56 103 GLU A CA 1
ATOM 839 C C . GLU A 1 103 ? 3.363 -19.094 -18.703 1 69.56 103 GLU A C 1
ATOM 841 O O . GLU A 1 103 ? 3.223 -18.484 -19.766 1 69.56 103 GLU A O 1
ATOM 846 N N . GLY A 1 104 ? 2.555 -18.953 -17.734 1 65.12 104 GLY A N 1
ATOM 847 C CA . GLY A 1 104 ? 1.397 -18.078 -17.797 1 65.12 104 GLY A CA 1
ATOM 848 C C . GLY A 1 104 ? 1.757 -16.609 -17.688 1 65.12 104 GLY A C 1
ATOM 849 O O . GLY A 1 104 ? 1.067 -15.758 -18.25 1 65.12 104 GLY A O 1
ATOM 850 N N . ILE A 1 105 ? 2.711 -16.359 -16.781 1 61.81 105 ILE A N 1
ATOM 851 C CA . ILE A 1 105 ? 3.109 -14.977 -16.547 1 61.81 105 ILE A CA 1
ATOM 852 C C . ILE A 1 105 ? 4.34 -14.648 -17.391 1 61.81 105 ILE A C 1
ATOM 854 O O . ILE A 1 105 ? 4.93 -13.57 -17.25 1 61.81 105 ILE A O 1
ATOM 858 N N . ALA A 1 106 ? 4.75 -15.648 -18.172 1 55.16 106 ALA A N 1
ATOM 859 C CA . ALA A 1 106 ? 6.004 -15.797 -18.922 1 55.16 106 ALA A CA 1
ATOM 860 C C . ALA A 1 106 ? 6.41 -14.484 -19.578 1 55.16 106 ALA A C 1
ATOM 862 O O . ALA A 1 106 ? 7.578 -14.094 -19.531 1 55.16 106 ALA A O 1
ATOM 863 N N . GLU A 1 107 ? 5.512 -13.984 -20.406 1 53.25 107 GLU A N 1
ATOM 864 C CA . GLU A 1 107 ? 6.117 -12.82 -21.047 1 53.25 107 GLU A CA 1
ATOM 865 C C . GLU A 1 107 ? 6.715 -11.875 -20 1 53.25 107 GLU A C 1
ATOM 867 O O . GLU A 1 107 ? 7.762 -11.266 -20.234 1 53.25 107 GLU A O 1
ATOM 872 N N . ALA A 1 108 ? 6.051 -11.641 -18.984 1 50.31 108 ALA A N 1
ATOM 873 C CA . ALA A 1 108 ? 6.496 -10.672 -17.984 1 50.31 108 ALA A CA 1
ATOM 874 C C . ALA A 1 108 ? 7.703 -11.195 -17.219 1 50.31 108 ALA A C 1
ATOM 876 O O . ALA A 1 108 ? 8.625 -10.438 -16.891 1 50.31 108 ALA A O 1
ATOM 877 N N . LEU A 1 109 ? 7.801 -12.406 -16.938 1 53.5 109 LEU A N 1
ATOM 878 C CA . LEU A 1 109 ? 8.852 -13.07 -16.172 1 53.5 109 LEU A CA 1
ATOM 879 C C . LEU A 1 109 ? 10.062 -13.359 -17.047 1 53.5 109 LEU A C 1
ATOM 881 O O . LEU A 1 109 ? 11.18 -13.523 -16.547 1 53.5 109 LEU A O 1
ATOM 885 N N . GLU A 1 110 ? 9.844 -13.438 -18.375 1 49.69 110 GLU A N 1
ATOM 886 C CA . GLU A 1 110 ? 10.992 -13.711 -19.234 1 49.69 110 GLU A CA 1
ATOM 887 C C . GLU A 1 110 ? 12.172 -12.805 -18.859 1 49.69 110 GLU A C 1
ATOM 889 O O . GLU A 1 110 ? 13.32 -13.266 -18.812 1 49.69 110 GLU A O 1
ATOM 894 N N . LEU A 1 111 ? 11.859 -11.539 -18.75 1 48.59 111 LEU A N 1
ATOM 895 C CA . LEU A 1 111 ? 12.984 -10.656 -18.453 1 48.59 111 LEU A CA 1
ATOM 896 C C . LEU A 1 111 ? 13.648 -11.031 -17.141 1 48.59 111 LEU A C 1
ATOM 898 O O . LEU A 1 111 ? 14.875 -11.008 -17.031 1 48.59 111 LEU A O 1
ATOM 902 N N . PHE A 1 112 ? 12.82 -11.344 -16.219 1 47.22 112 PHE A N 1
ATOM 903 C CA . PHE A 1 112 ? 13.383 -11.695 -14.914 1 47.22 112 PHE A CA 1
ATOM 904 C C . PHE A 1 112 ? 14.273 -12.93 -15.031 1 47.22 112 PHE A C 1
ATOM 906 O O . PHE A 1 112 ? 15.359 -12.977 -14.438 1 47.22 112 PHE A O 1
ATOM 913 N N . TRP A 1 113 ? 13.805 -13.891 -15.797 1 49.5 113 TRP A N 1
ATOM 914 C CA . TRP A 1 113 ? 14.547 -15.125 -16.031 1 49.5 113 TRP A CA 1
ATOM 915 C C . TRP A 1 113 ? 15.875 -14.836 -16.719 1 49.5 113 TRP A C 1
ATOM 917 O O . TRP A 1 113 ? 16.906 -15.445 -16.391 1 49.5 113 TRP A O 1
ATOM 927 N N . LYS A 1 114 ? 15.805 -14.117 -17.688 1 51.75 114 LYS A N 1
ATOM 928 C CA . LYS A 1 114 ? 17.016 -13.797 -18.438 1 51.75 114 LYS A CA 1
ATOM 929 C C . LYS A 1 114 ? 18.094 -13.219 -17.516 1 51.75 114 LYS A C 1
ATOM 931 O O . LYS A 1 114 ? 19.281 -13.477 -17.688 1 51.75 114 LYS A O 1
ATOM 936 N N . VAL A 1 115 ? 17.609 -12.516 -16.516 1 47.75 115 VAL A N 1
ATOM 937 C CA . VAL A 1 115 ? 18.547 -11.797 -15.656 1 47.75 115 VAL A CA 1
ATOM 938 C C . VAL A 1 115 ? 19.047 -12.711 -14.539 1 47.75 115 VAL A C 1
ATOM 940 O O . VAL A 1 115 ? 20.203 -12.648 -14.141 1 47.75 115 VAL A O 1
ATOM 943 N N . HIS A 1 116 ? 18.078 -13.422 -13.953 1 51 116 HIS A N 1
ATOM 944 C CA . HIS A 1 116 ? 18.5 -14.07 -12.719 1 51 116 HIS A CA 1
ATOM 945 C C . HIS A 1 116 ? 19.016 -15.484 -12.992 1 51 116 HIS A C 1
ATOM 947 O O . HIS A 1 116 ? 19.547 -16.141 -12.094 1 51 116 HIS A O 1
ATOM 953 N N . GLY A 1 117 ? 19.094 -15.953 -14.156 1 48.16 117 GLY A N 1
ATOM 954 C CA . GLY A 1 117 ? 19.609 -17.266 -14.492 1 48.16 117 GLY A CA 1
ATOM 955 C C . GLY A 1 117 ? 18.703 -18.406 -14.055 1 48.16 117 GLY A C 1
ATOM 956 O O . GLY A 1 117 ? 17.5 -18.359 -14.289 1 48.16 117 GLY A O 1
ATOM 957 N N . GLU A 1 118 ? 19.312 -19.484 -13.234 1 51.56 118 GLU A N 1
ATOM 958 C CA . GLU A 1 118 ? 18.703 -20.75 -12.82 1 51.56 118 GLU A CA 1
ATOM 959 C C . GLU A 1 118 ? 17.484 -20.5 -11.93 1 51.56 118 GLU A C 1
ATOM 961 O O . GLU A 1 118 ? 17.578 -19.812 -10.914 1 51.56 118 GLU A O 1
ATOM 966 N N . LEU A 1 119 ? 16.328 -20.547 -12.406 1 52.59 119 LEU A N 1
ATOM 967 C CA . LEU A 1 119 ? 15.016 -20.469 -11.766 1 52.59 119 LEU A CA 1
ATOM 968 C C . LEU A 1 119 ? 14.938 -21.391 -10.562 1 52.59 119 LEU A C 1
ATOM 970 O O . LEU A 1 119 ? 13.859 -21.594 -10 1 52.59 119 LEU A O 1
ATOM 974 N N . GLU A 1 120 ? 15.875 -22.297 -10.453 1 56.66 120 GLU A N 1
ATOM 975 C CA . GLU A 1 120 ? 15.719 -23.391 -9.5 1 56.66 120 GLU A CA 1
ATOM 976 C C . GLU A 1 120 ? 15.43 -22.859 -8.094 1 56.66 120 GLU A C 1
ATOM 978 O O . GLU A 1 120 ? 14.844 -23.562 -7.27 1 56.66 120 GLU A O 1
ATOM 983 N N . GLU A 1 121 ? 15.703 -21.594 -7.898 1 75 121 GLU A N 1
ATOM 984 C CA . GLU A 1 121 ? 15.531 -21.453 -6.457 1 75 121 GLU A CA 1
ATOM 985 C C . GLU A 1 121 ? 14.469 -20.406 -6.129 1 75 121 GLU A C 1
ATOM 987 O O . GLU A 1 121 ? 14.508 -19.781 -5.062 1 75 121 GLU A O 1
ATOM 992 N N . PHE A 1 122 ? 13.445 -20.234 -7.051 1 84.25 122 PHE A N 1
ATOM 993 C CA . PHE A 1 122 ? 12.383 -19.312 -6.691 1 84.25 122 PHE A CA 1
ATOM 994 C C . PHE A 1 122 ? 11.25 -20.031 -5.98 1 84.25 122 PHE A C 1
ATOM 996 O O . PHE A 1 122 ? 11.086 -21.25 -6.133 1 84.25 122 PHE A O 1
ATOM 1003 N N . VAL A 1 123 ? 10.547 -19.25 -5.188 1 91.75 123 VAL A N 1
ATOM 1004 C CA . VAL A 1 123 ? 9.344 -19.734 -4.535 1 91.75 123 VAL A CA 1
ATOM 1005 C C . VAL A 1 123 ? 8.125 -19 -5.078 1 91.75 123 VAL A C 1
ATOM 1007 O O . VAL A 1 123 ? 8.25 -17.938 -5.684 1 91.75 123 VAL A O 1
ATOM 1010 N N . VAL A 1 124 ? 7.016 -19.641 -4.945 1 92.06 124 VAL A N 1
ATOM 1011 C CA . VAL A 1 124 ? 5.742 -19.016 -5.316 1 92.06 124 VAL A CA 1
ATOM 1012 C C . VAL A 1 124 ? 5.027 -18.516 -4.066 1 92.06 124 VAL A C 1
ATOM 1014 O O . VAL A 1 124 ? 5 -19.203 -3.037 1 92.06 124 VAL A O 1
ATOM 1017 N N . ILE A 1 125 ? 4.57 -17.312 -4.141 1 96.31 125 ILE A N 1
ATOM 1018 C CA . ILE A 1 125 ? 3.654 -16.812 -3.117 1 96.31 125 ILE A CA 1
ATOM 1019 C C . ILE A 1 125 ? 2.223 -16.859 -3.646 1 96.31 125 ILE A C 1
ATOM 1021 O O . ILE A 1 125 ? 1.908 -16.203 -4.645 1 96.31 125 ILE A O 1
ATOM 1025 N N . GLU A 1 126 ? 1.418 -17.656 -3.041 1 95.88 126 GLU A N 1
ATOM 1026 C CA . GLU A 1 126 ? -0.007 -17.75 -3.346 1 95.88 126 GLU A CA 1
ATOM 1027 C C . GLU A 1 126 ? -0.836 -16.938 -2.352 1 95.88 126 GLU A C 1
ATOM 1029 O O . GLU A 1 126 ? -0.676 -17.094 -1.139 1 95.88 126 GLU A O 1
ATOM 1034 N N . THR A 1 127 ? -1.693 -16.062 -2.848 1 97.69 127 THR A N 1
ATOM 1035 C CA . THR A 1 127 ? -2.623 -15.328 -1.999 1 97.69 127 THR A CA 1
ATOM 1036 C C . THR A 1 127 ? -4.062 -15.766 -2.262 1 97.69 127 THR A C 1
ATOM 1038 O O . THR A 1 127 ? -4.586 -15.562 -3.359 1 97.69 127 THR A O 1
ATOM 1041 N N . VAL A 1 128 ? -4.652 -16.344 -1.26 1 97 128 VAL A N 1
ATOM 1042 C CA . VAL A 1 128 ? -6.078 -16.641 -1.322 1 97 128 VAL A CA 1
ATOM 1043 C C . VAL A 1 128 ? -6.887 -15.422 -0.899 1 97 128 VAL A C 1
ATOM 1045 O O . VAL A 1 128 ? -6.785 -14.969 0.244 1 97 128 VAL A O 1
ATOM 1048 N N . ILE A 1 129 ? -7.746 -14.922 -1.819 1 97.5 129 ILE A N 1
ATOM 1049 C CA . ILE A 1 129 ? -8.484 -13.688 -1.575 1 97.5 129 ILE A CA 1
ATOM 1050 C C . ILE A 1 129 ? -9.555 -13.93 -0.515 1 97.5 129 ILE A C 1
ATOM 1052 O O . ILE A 1 129 ? -10.32 -14.891 -0.606 1 97.5 129 ILE A O 1
ATOM 1056 N N . THR A 1 130 ? -9.641 -13.094 0.516 1 97.62 130 THR A N 1
ATOM 1057 C CA . THR A 1 130 ? -10.641 -13.227 1.567 1 97.62 130 THR A CA 1
ATOM 1058 C C . THR A 1 130 ? -11.625 -12.062 1.522 1 97.62 130 THR A C 1
ATOM 1060 O O . THR A 1 130 ? -12.75 -12.18 2.014 1 97.62 130 THR A O 1
ATOM 1063 N N . ARG A 1 131 ? -11.18 -10.922 1.029 1 97.5 131 ARG A N 1
ATOM 1064 C CA . ARG A 1 131 ? -11.992 -9.711 0.925 1 97.5 131 ARG A CA 1
ATOM 1065 C C . ARG A 1 131 ? -11.492 -8.82 -0.204 1 97.5 131 ARG A C 1
ATOM 1067 O O . ARG A 1 131 ? -10.289 -8.75 -0.464 1 97.5 131 ARG A O 1
ATOM 1074 N N . LEU A 1 132 ? -12.391 -8.188 -0.927 1 97.56 132 LEU A N 1
ATOM 1075 C CA . LEU A 1 132 ? -12.062 -7.32 -2.049 1 97.56 132 LEU A CA 1
ATOM 1076 C C . LEU A 1 132 ? -12.938 -6.07 -2.045 1 97.56 132 LEU A C 1
ATOM 1078 O O . LEU A 1 132 ? -14.156 -6.16 -1.862 1 97.56 132 LEU A O 1
ATOM 1082 N N . GLU A 1 133 ? -12.32 -4.961 -2.023 1 97.88 133 GLU A N 1
ATOM 1083 C CA . GLU A 1 133 ? -13.016 -3.689 -2.227 1 97.88 133 GLU A CA 1
ATOM 1084 C C . GLU A 1 133 ? -12.688 -3.098 -3.596 1 97.88 133 GLU A C 1
ATOM 1086 O O . GLU A 1 133 ? -11.516 -2.947 -3.951 1 97.88 133 GLU A O 1
ATOM 1091 N N . TYR A 1 134 ? -13.742 -2.859 -4.379 1 97.25 134 TYR A N 1
ATOM 1092 C CA . TYR A 1 134 ? -13.664 -2.268 -5.707 1 97.25 134 TYR A CA 1
ATOM 1093 C C . TYR A 1 134 ? -14.211 -0.845 -5.707 1 97.25 134 TYR A C 1
ATOM 1095 O O . TYR A 1 134 ? -15.32 -0.603 -5.234 1 97.25 134 TYR A O 1
ATOM 1103 N N . GLU A 1 135 ? -13.422 0.126 -6.199 1 96.19 135 GLU A N 1
ATOM 1104 C CA . GLU A 1 135 ? -13.852 1.522 -6.195 1 96.19 135 GLU A CA 1
ATOM 1105 C C . GLU A 1 135 ? -13.641 2.17 -7.559 1 96.19 135 GLU A C 1
ATOM 1107 O O . GLU A 1 135 ? -12.625 1.922 -8.219 1 96.19 135 GLU A O 1
ATOM 1112 N N . ARG A 1 136 ? -14.586 2.939 -7.977 1 94.88 136 ARG A N 1
ATOM 1113 C CA . ARG A 1 136 ? -14.477 3.936 -9.039 1 94.88 136 ARG A CA 1
ATOM 1114 C C . ARG A 1 136 ? -14.703 5.344 -8.492 1 94.88 136 ARG A C 1
ATOM 1116 O O . ARG A 1 136 ? -15.812 5.867 -8.555 1 94.88 136 ARG A O 1
ATOM 1123 N N . PRO A 1 137 ? -13.578 5.871 -8.023 1 86.81 137 PRO A N 1
ATOM 1124 C CA . PRO A 1 137 ? -13.711 7.09 -7.223 1 86.81 137 PRO A CA 1
ATOM 1125 C C . PRO A 1 137 ? -14.43 8.211 -7.969 1 86.81 137 PRO A C 1
ATOM 1127 O O . PRO A 1 137 ? -15.234 8.938 -7.375 1 86.81 137 PRO A O 1
ATOM 1130 N N . ARG A 1 138 ? -14.211 8.422 -9.195 1 86.62 138 ARG A N 1
ATOM 1131 C CA . ARG A 1 138 ? -14.789 9.516 -9.969 1 86.62 138 ARG A CA 1
ATOM 1132 C C . ARG A 1 138 ? -16.297 9.32 -10.148 1 86.62 138 ARG A C 1
ATOM 1134 O O . ARG A 1 138 ? -17.016 10.273 -10.43 1 86.62 138 ARG A O 1
ATOM 1141 N N . GLU A 1 139 ? -16.75 8.133 -9.945 1 92.75 139 GLU A N 1
ATOM 1142 C CA . GLU A 1 139 ? -18.172 7.832 -10.156 1 92.75 139 GLU A CA 1
ATOM 1143 C C . GLU A 1 139 ? -18.875 7.582 -8.828 1 92.75 139 GLU A C 1
ATOM 1145 O O . GLU A 1 139 ? -20.078 7.305 -8.797 1 92.75 139 GLU A O 1
ATOM 1150 N N . GLY A 1 140 ? -18.094 7.574 -7.816 1 90.31 140 GLY A N 1
ATOM 1151 C CA . GLY A 1 140 ? -18.672 7.375 -6.5 1 90.31 140 GLY A CA 1
ATOM 1152 C C . GLY A 1 140 ? -19.109 5.945 -6.254 1 90.31 140 GLY A C 1
ATOM 1153 O O . GLY A 1 140 ? -20.094 5.707 -5.555 1 90.31 140 GLY A O 1
ATOM 1154 N N . VAL A 1 141 ? -18.547 5.047 -6.941 1 92.69 141 VAL A N 1
ATOM 1155 C CA . VAL A 1 141 ? -18.891 3.637 -6.809 1 92.69 141 VAL A CA 1
ATOM 1156 C C . VAL A 1 141 ? -17.922 2.957 -5.836 1 92.69 141 VAL A C 1
ATOM 1158 O O . VAL A 1 141 ? -16.719 3.18 -5.898 1 92.69 141 VAL A O 1
ATOM 1161 N N . ARG A 1 142 ? -18.469 2.193 -4.906 1 94.81 142 ARG A N 1
ATOM 1162 C CA . ARG A 1 142 ? -17.719 1.328 -3.998 1 94.81 142 ARG A CA 1
ATOM 1163 C C . ARG A 1 142 ? -18.469 0.027 -3.738 1 94.81 142 ARG A C 1
ATOM 1165 O O . ARG A 1 142 ? -19.641 0.046 -3.338 1 94.81 142 ARG A O 1
ATOM 1172 N N . GLU A 1 143 ? -17.781 -1.057 -3.99 1 96.12 143 GLU A N 1
ATOM 1173 C CA . GLU A 1 143 ? -18.344 -2.379 -3.752 1 96.12 143 GLU A CA 1
ATOM 1174 C C . GLU A 1 143 ? -17.391 -3.248 -2.93 1 96.12 143 GLU A C 1
ATOM 1176 O O . GLU A 1 143 ? -16.172 -3.219 -3.139 1 96.12 143 GLU A O 1
ATOM 1181 N N . VAL A 1 144 ? -17.969 -3.957 -2.02 1 96.56 144 VAL A N 1
ATOM 1182 C CA . VAL A 1 144 ? -17.172 -4.844 -1.164 1 96.56 144 VAL A CA 1
ATOM 1183 C C . VAL A 1 144 ? -17.719 -6.266 -1.258 1 96.56 144 VAL A C 1
ATOM 1185 O O . VAL A 1 144 ? -18.938 -6.484 -1.154 1 96.56 144 VAL A O 1
ATOM 1188 N N . VAL A 1 145 ? -16.844 -7.172 -1.503 1 95.88 145 VAL A N 1
ATOM 1189 C CA . VAL A 1 145 ? -17.203 -8.586 -1.448 1 95.88 145 VAL A CA 1
ATOM 1190 C C . VAL A 1 145 ? -16.25 -9.32 -0.504 1 95.88 145 VAL A C 1
ATOM 1192 O O . VAL A 1 145 ? -15.07 -8.984 -0.414 1 95.88 145 VAL A O 1
ATOM 1195 N N . SER A 1 146 ? -16.766 -10.273 0.288 1 95.12 146 SER A N 1
ATOM 1196 C CA . SER A 1 146 ? -15.953 -11.055 1.223 1 95.12 146 SER A CA 1
ATOM 1197 C C . SER A 1 146 ? -16.219 -12.547 1.075 1 95.12 146 SER A C 1
ATOM 1199 O O . SER A 1 146 ? -17.328 -12.953 0.733 1 95.12 146 SER A O 1
ATOM 1201 N N . TRP A 1 147 ? -15.242 -13.375 1.298 1 91.56 147 TRP A N 1
ATOM 1202 C CA . TRP A 1 147 ? -15.336 -14.828 1.24 1 91.56 147 TRP A CA 1
ATOM 1203 C C . TRP A 1 147 ? -15.188 -15.438 2.631 1 91.56 147 TRP A C 1
ATOM 1205 O O . TRP A 1 147 ? -15.25 -16.656 2.789 1 91.56 147 TRP A O 1
ATOM 1215 N N . GLU A 1 148 ? -14.922 -14.523 3.586 1 83.75 148 GLU A N 1
ATOM 1216 C CA . GLU A 1 148 ? -14.875 -14.961 4.977 1 83.75 148 GLU A CA 1
ATOM 1217 C C . GLU A 1 148 ? -15.867 -14.18 5.836 1 83.75 148 GLU A C 1
ATOM 1219 O O . GLU A 1 148 ? -16.266 -13.078 5.477 1 83.75 148 GLU A O 1
ATOM 1224 N N . MET B 1 1 ? 26.25 12.109 4.535 1 58.84 1 MET B N 1
ATOM 1225 C CA . MET B 1 1 ? 25.094 11.312 4.898 1 58.84 1 MET B CA 1
ATOM 1226 C C . MET B 1 1 ? 23.859 12.203 5.113 1 58.84 1 MET B C 1
ATOM 1228 O O . MET B 1 1 ? 22.781 11.891 4.633 1 58.84 1 MET B O 1
ATOM 1232 N N . ILE B 1 2 ? 24.188 13.383 5.617 1 67.31 2 ILE B N 1
ATOM 1233 C CA . ILE B 1 2 ? 23.188 14.391 5.934 1 67.31 2 ILE B CA 1
ATOM 1234 C C . ILE B 1 2 ? 22.672 15.031 4.648 1 67.31 2 ILE B C 1
ATOM 1236 O O . ILE B 1 2 ? 21.469 15.211 4.469 1 67.31 2 ILE B O 1
ATOM 1240 N N . VAL B 1 3 ? 23.516 15.062 3.732 1 73.31 3 VAL B N 1
ATOM 1241 C CA . VAL B 1 3 ? 23.156 15.758 2.498 1 73.31 3 VAL B CA 1
ATOM 1242 C C . VAL B 1 3 ? 22.219 14.891 1.671 1 73.31 3 VAL B C 1
ATOM 1244 O O . VAL B 1 3 ? 21.266 15.398 1.061 1 73.31 3 VAL B O 1
ATOM 1247 N N . LYS B 1 4 ? 22.484 13.703 1.742 1 86.12 4 LYS B N 1
ATOM 1248 C CA . LYS B 1 4 ? 21.641 12.797 0.978 1 86.12 4 LYS B CA 1
ATOM 1249 C C . LYS B 1 4 ? 20.219 12.758 1.549 1 86.12 4 LYS B C 1
ATOM 1251 O O . LYS B 1 4 ? 19.25 12.742 0.798 1 86.12 4 LYS B O 1
ATOM 1256 N N . ARG B 1 5 ? 20.188 12.812 2.908 1 90.56 5 ARG B N 1
ATOM 1257 C CA . ARG B 1 5 ? 18.891 12.836 3.574 1 90.56 5 ARG B CA 1
ATOM 1258 C C . ARG B 1 5 ? 18.094 14.07 3.182 1 90.56 5 ARG B C 1
ATOM 1260 O O . ARG B 1 5 ? 16.922 13.969 2.83 1 90.56 5 ARG B O 1
ATOM 1267 N N . GLU B 1 6 ? 18.766 15.195 3.195 1 89.94 6 GLU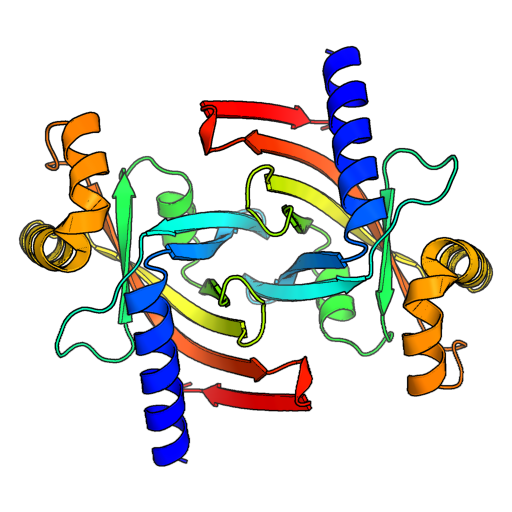 B N 1
ATOM 1268 C CA . GLU B 1 6 ? 18.094 16.453 2.879 1 89.94 6 GLU B CA 1
ATOM 1269 C C . GLU B 1 6 ? 17.656 16.484 1.419 1 89.94 6 GLU B C 1
ATOM 1271 O O . GLU B 1 6 ? 16.578 16.984 1.104 1 89.94 6 GLU B O 1
ATOM 1276 N N . GLU B 1 7 ? 18.422 16.031 0.545 1 92.69 7 GLU B N 1
ATOM 1277 C CA . GLU B 1 7 ? 18.125 16.031 -0.883 1 92.69 7 GLU B CA 1
ATOM 1278 C C . GLU B 1 7 ? 16.906 15.148 -1.191 1 92.69 7 GLU B C 1
ATOM 1280 O O . GLU B 1 7 ? 16.031 15.539 -1.957 1 92.69 7 GLU B O 1
ATOM 1285 N N . ILE B 1 8 ? 16.875 14.008 -0.554 1 93.81 8 ILE B N 1
ATOM 1286 C CA . ILE B 1 8 ? 15.789 13.062 -0.832 1 93.81 8 ILE B CA 1
ATOM 1287 C C . ILE B 1 8 ? 14.492 13.578 -0.216 1 93.81 8 ILE B C 1
ATOM 1289 O O . ILE B 1 8 ? 13.422 13.43 -0.81 1 93.81 8 ILE B O 1
ATOM 1293 N N . LEU B 1 9 ? 14.648 14.164 0.968 1 93.06 9 LEU B N 1
ATOM 1294 C CA . LEU B 1 9 ? 13.469 14.727 1.604 1 93.06 9 LEU B CA 1
ATOM 1295 C C . LEU B 1 9 ? 12.898 15.875 0.774 1 93.06 9 LEU B C 1
ATOM 1297 O O . LEU B 1 9 ? 11.68 16.031 0.68 1 93.06 9 LEU B O 1
ATOM 1301 N N . THR B 1 10 ? 13.781 16.672 0.196 1 91.94 10 THR B N 1
ATOM 1302 C CA . THR B 1 10 ? 13.344 17.766 -0.665 1 91.94 10 THR B CA 1
ATOM 1303 C C . THR B 1 10 ? 12.586 17.219 -1.878 1 91.94 10 THR B C 1
ATOM 1305 O O . THR B 1 10 ? 11.562 17.781 -2.277 1 91.94 10 THR B O 1
ATOM 1308 N N . ARG B 1 11 ? 13.039 16.156 -2.441 1 92.69 11 ARG B N 1
ATOM 1309 C CA . ARG B 1 11 ? 12.359 15.539 -3.576 1 92.69 11 ARG B CA 1
ATOM 1310 C C . ARG B 1 11 ? 10.984 15.023 -3.176 1 92.69 11 ARG B C 1
ATOM 1312 O O . ARG B 1 11 ? 10.008 15.188 -3.918 1 92.69 11 ARG B O 1
ATOM 1319 N N . LEU B 1 12 ? 10.93 14.367 -1.965 1 94.5 12 LEU B N 1
ATOM 1320 C CA . LEU B 1 12 ? 9.641 13.898 -1.466 1 94.5 12 LEU B CA 1
ATOM 1321 C C . LEU B 1 12 ? 8.68 15.07 -1.285 1 94.5 12 LEU B C 1
ATOM 1323 O O . LEU B 1 12 ? 7.512 14.984 -1.681 1 94.5 12 LEU B O 1
ATOM 1327 N N . GLU B 1 13 ? 9.164 16.109 -0.686 1 91.44 13 GLU B N 1
ATOM 1328 C CA . GLU B 1 13 ? 8.328 17.297 -0.47 1 91.44 13 GLU B CA 1
ATOM 1329 C C . GLU B 1 13 ? 7.758 17.812 -1.786 1 91.44 13 GLU B C 1
ATOM 1331 O O . GLU B 1 13 ? 6.582 18.188 -1.855 1 91.44 13 GLU B O 1
ATOM 1336 N N . GLU B 1 14 ? 8.539 17.812 -2.805 1 90.5 14 GLU B N 1
ATOM 1337 C CA . GLU B 1 14 ? 8.094 18.266 -4.117 1 90.5 14 GLU B CA 1
ATOM 1338 C C . GLU B 1 14 ? 6.973 17.375 -4.66 1 90.5 14 GLU B C 1
ATOM 1340 O O . GLU B 1 14 ? 5.977 17.875 -5.188 1 90.5 14 GLU B O 1
ATOM 1345 N N . VAL B 1 15 ? 7.148 16.109 -4.539 1 92.62 15 VAL B N 1
ATOM 1346 C CA . VAL B 1 15 ? 6.156 15.172 -5.059 1 92.62 15 VAL B CA 1
ATOM 1347 C C . VAL B 1 15 ? 4.863 15.297 -4.258 1 92.62 15 VAL B C 1
ATOM 1349 O O . VAL B 1 15 ? 3.771 15.328 -4.832 1 92.62 15 VAL B O 1
ATOM 1352 N N . VAL B 1 16 ? 4.965 15.398 -2.93 1 91.44 16 VAL B N 1
ATOM 1353 C CA . VAL B 1 16 ? 3.793 15.5 -2.064 1 91.44 16 VAL B CA 1
ATOM 1354 C C . VAL B 1 16 ? 3.062 16.812 -2.338 1 91.44 16 VAL B C 1
ATOM 1356 O O . VAL B 1 16 ? 1.831 16.844 -2.387 1 91.44 16 VAL B O 1
ATOM 1359 N N . ASP B 1 17 ? 3.834 17.859 -2.572 1 86.25 17 ASP B N 1
ATOM 1360 C CA . ASP B 1 17 ? 3.238 19.156 -2.852 1 86.25 17 ASP B CA 1
ATOM 1361 C C . ASP B 1 17 ? 2.518 19.156 -4.199 1 86.25 17 ASP B C 1
ATOM 1363 O O . ASP B 1 17 ? 1.514 19.859 -4.371 1 86.25 17 ASP B O 1
ATOM 1367 N N . THR B 1 18 ? 2.975 18.406 -5.105 1 87 18 THR B N 1
ATOM 1368 C CA . THR B 1 18 ? 2.408 18.375 -6.449 1 87 18 THR B CA 1
ATOM 1369 C C . THR B 1 18 ? 1.231 17.406 -6.523 1 87 18 THR B C 1
ATOM 1371 O O . THR B 1 18 ? 0.189 17.734 -7.098 1 87 18 THR B O 1
ATOM 1374 N N . THR B 1 19 ? 1.356 16.234 -5.938 1 86.94 19 THR B N 1
ATOM 1375 C CA . THR B 1 19 ? 0.333 15.195 -6.035 1 86.94 19 THR B CA 1
ATOM 1376 C C . THR B 1 19 ? -0.738 15.391 -4.965 1 86.94 19 THR B C 1
ATOM 1378 O O . THR B 1 19 ? -1.911 15.086 -5.191 1 86.94 19 THR B O 1
ATOM 1381 N N . ARG B 1 20 ? -0.411 15.797 -3.756 1 86.94 20 ARG B N 1
ATOM 1382 C CA . ARG B 1 20 ? -1.235 16.141 -2.604 1 86.94 20 ARG B CA 1
ATOM 1383 C C . ARG B 1 20 ? -1.848 14.898 -1.971 1 86.94 20 ARG B C 1
ATOM 1385 O O . ARG B 1 20 ? -2.549 14.992 -0.961 1 86.94 20 ARG B O 1
ATOM 1392 N N . PHE B 1 21 ? -1.664 13.781 -2.615 1 91.44 21 PHE B N 1
ATOM 1393 C CA . PHE B 1 21 ? -2.207 12.539 -2.072 1 91.44 21 PHE B CA 1
ATOM 1394 C C . PHE B 1 21 ? -1.122 11.469 -1.969 1 91.44 21 PHE B C 1
ATOM 1396 O O . PHE B 1 21 ? -0.161 11.477 -2.74 1 91.44 21 PHE B O 1
ATOM 1403 N N . GLY B 1 22 ? -1.33 10.523 -1.069 1 95.06 22 GLY B N 1
ATOM 1404 C CA . GLY B 1 22 ? -0.528 9.312 -0.927 1 95.06 22 GLY B CA 1
ATOM 1405 C C . GLY B 1 22 ? -1.313 8.133 -0.387 1 95.06 22 GLY B C 1
ATOM 1406 O O . GLY B 1 22 ? -2.428 8.305 0.115 1 95.06 22 GLY B O 1
ATOM 1407 N N . LEU B 1 23 ? -0.781 6.957 -0.596 1 97.62 23 LEU B N 1
ATOM 1408 C CA . LEU B 1 23 ? -1.366 5.754 -0.02 1 97.62 23 LEU B CA 1
ATOM 1409 C C . LEU B 1 23 ? -0.859 5.527 1.401 1 97.62 23 LEU B C 1
ATOM 1411 O O . LEU B 1 23 ? 0.339 5.332 1.613 1 97.62 23 LEU B O 1
ATOM 1415 N N . LEU B 1 24 ? -1.717 5.578 2.379 1 98.75 24 LEU B N 1
ATOM 1416 C CA . LEU B 1 24 ? -1.379 5.289 3.768 1 98.75 24 LEU B CA 1
ATOM 1417 C C . LEU B 1 24 ? -1.674 3.83 4.105 1 98.75 24 LEU B C 1
ATOM 1419 O O . LEU B 1 24 ? -2.811 3.375 3.967 1 98.75 24 LEU B O 1
ATOM 1423 N N . VAL B 1 25 ? -0.677 3.141 4.551 1 98.94 25 VAL B N 1
ATOM 1424 C CA . VAL B 1 25 ? -0.818 1.759 5 1 98.94 25 VAL B CA 1
ATOM 1425 C C . VAL B 1 25 ? -0.712 1.698 6.523 1 98.94 25 VAL B C 1
ATOM 1427 O O . VAL B 1 25 ? 0.246 2.211 7.105 1 98.94 25 VAL B O 1
ATOM 1430 N N . THR B 1 26 ? -1.673 1.156 7.152 1 98.94 26 THR B N 1
ATOM 1431 C CA . THR B 1 26 ? -1.703 0.905 8.586 1 98.94 26 THR B CA 1
ATOM 1432 C C . THR B 1 26 ? -1.919 -0.578 8.875 1 98.94 26 THR B C 1
ATOM 1434 O O . THR B 1 26 ? -2.238 -1.351 7.969 1 98.94 26 THR B O 1
ATOM 1437 N N . VAL B 1 27 ? -1.641 -1.021 10.07 1 98.81 27 VAL B N 1
ATOM 1438 C CA . VAL B 1 27 ? -1.81 -2.4 10.516 1 98.81 27 VAL B CA 1
ATOM 1439 C C . VAL B 1 27 ? -2.77 -2.447 11.703 1 98.81 27 VAL B C 1
ATOM 1441 O O . VAL B 1 27 ? -2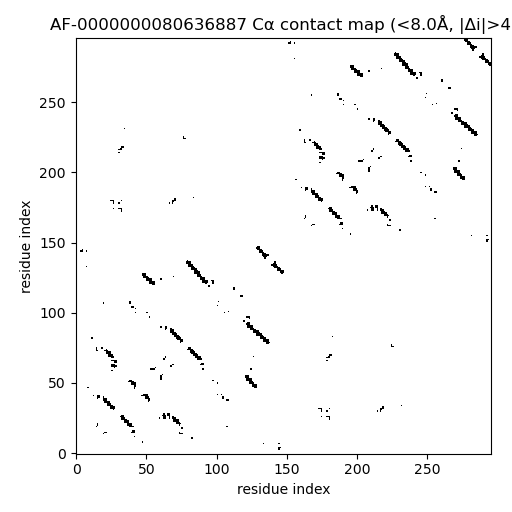.594 -1.716 12.68 1 98.81 27 VAL B O 1
ATOM 1444 N N . ASP B 1 28 ? -3.762 -3.309 11.578 1 98.12 28 ASP B N 1
ATOM 1445 C CA . ASP B 1 28 ? -4.734 -3.348 12.672 1 98.12 28 ASP B CA 1
ATOM 1446 C C . ASP B 1 28 ? -4.297 -4.312 13.766 1 98.12 28 ASP B C 1
ATOM 1448 O O . ASP B 1 28 ? -3.199 -4.875 13.703 1 98.12 28 ASP B O 1
ATOM 1452 N N . GLY B 1 29 ? -5.133 -4.457 14.758 1 95.31 29 GLY B N 1
ATOM 1453 C CA . GLY B 1 29 ? -4.793 -5.25 15.93 1 95.31 29 GLY B CA 1
ATOM 1454 C C . GLY B 1 29 ? -4.582 -6.719 15.617 1 95.31 29 GLY B C 1
ATOM 1455 O O . GLY B 1 29 ? -3.939 -7.438 16.375 1 95.31 29 GLY B O 1
ATOM 1456 N N . ALA B 1 30 ? -5.062 -7.215 14.5 1 96.19 30 ALA B N 1
ATOM 1457 C CA . ALA B 1 30 ? -4.93 -8.609 14.078 1 96.19 30 ALA B CA 1
ATOM 1458 C C . ALA B 1 30 ? -3.773 -8.773 13.094 1 96.19 30 ALA B C 1
ATOM 1460 O O . ALA B 1 30 ? -3.672 -9.797 12.414 1 96.19 30 ALA B O 1
ATOM 1461 N N . ARG B 1 31 ? -2.965 -7.734 12.938 1 97.5 31 ARG B N 1
ATOM 1462 C CA . ARG B 1 31 ? -1.797 -7.695 12.062 1 97.5 31 ARG B CA 1
ATOM 1463 C C . ARG B 1 31 ? -2.211 -7.73 10.594 1 97.5 31 ARG B C 1
ATOM 1465 O O . ARG B 1 31 ? -1.501 -8.289 9.758 1 97.5 31 ARG B O 1
ATOM 1472 N N . VAL B 1 32 ? -3.4 -7.254 10.344 1 98.69 32 VAL B N 1
ATOM 1473 C CA . VAL B 1 32 ? -3.877 -7.125 8.977 1 98.69 32 VAL B CA 1
ATOM 1474 C C . VAL B 1 32 ? -3.543 -5.734 8.438 1 98.69 32 VAL B C 1
ATOM 1476 O O . VAL B 1 32 ? -3.885 -4.727 9.062 1 98.69 32 VAL B O 1
ATOM 1479 N N . PRO B 1 33 ? -2.85 -5.684 7.316 1 98.94 33 PRO B N 1
ATOM 1480 C CA . PRO B 1 33 ? -2.596 -4.367 6.723 1 98.94 33 PRO B CA 1
ATOM 1481 C C . PRO B 1 33 ? -3.824 -3.785 6.027 1 98.94 33 PRO B C 1
ATOM 1483 O O . PRO B 1 33 ? -4.617 -4.527 5.445 1 98.94 33 PRO B O 1
ATOM 1486 N N . ASN B 1 34 ? -3.957 -2.537 6.117 1 98.88 34 ASN B N 1
ATOM 1487 C CA . ASN B 1 34 ? -4.957 -1.755 5.402 1 98.88 34 ASN B CA 1
ATOM 1488 C C . ASN B 1 34 ? -4.336 -0.555 4.695 1 98.88 34 ASN B C 1
ATOM 1490 O O . ASN B 1 34 ? -3.266 -0.084 5.09 1 98.88 34 ASN B O 1
ATOM 1494 N N . ALA B 1 35 ? -5 -0.112 3.625 1 98.62 35 ALA B N 1
ATOM 1495 C CA . ALA B 1 35 ? -4.434 1.003 2.871 1 98.62 35 ALA B CA 1
ATOM 1496 C C . ALA B 1 35 ? -5.535 1.885 2.287 1 98.62 35 ALA B C 1
ATOM 1498 O O . ALA B 1 35 ? -6.59 1.389 1.887 1 98.62 35 ALA B O 1
ATOM 1499 N N . ARG B 1 36 ? -5.301 3.174 2.23 1 96.56 36 ARG B N 1
ATOM 1500 C CA . ARG B 1 36 ? -6.207 4.129 1.6 1 96.56 36 ARG B CA 1
ATOM 1501 C C . ARG B 1 36 ? -5.457 5.375 1.139 1 96.56 36 ARG B C 1
ATOM 1503 O O . ARG B 1 36 ? -4.441 5.746 1.727 1 96.56 36 ARG B O 1
ATOM 1510 N N . TRP B 1 37 ? -5.953 5.91 0.057 1 94.06 37 TRP B N 1
ATOM 1511 C CA . TRP B 1 37 ? -5.426 7.191 -0.395 1 94.06 37 TRP B CA 1
ATOM 1512 C C . TRP B 1 37 ? -5.859 8.32 0.539 1 94.06 37 TRP B C 1
ATOM 1514 O O . TRP B 1 37 ? -7.02 8.383 0.947 1 94.06 37 TRP B O 1
ATOM 1524 N N . MET B 1 38 ? -4.883 9.125 0.871 1 94.12 38 MET B N 1
ATOM 1525 C CA . MET B 1 38 ? -5.141 10.25 1.765 1 94.12 38 MET B CA 1
ATOM 1526 C C . MET B 1 38 ? -4.527 11.531 1.216 1 94.12 38 MET B C 1
ATOM 1528 O O . MET B 1 38 ? -3.438 11.508 0.643 1 94.12 38 MET B O 1
ATOM 1532 N N . THR B 1 39 ? -5.273 12.609 1.407 1 92.06 39 THR B N 1
ATOM 1533 C CA . THR B 1 39 ? -4.605 13.898 1.296 1 92.06 39 THR B CA 1
ATOM 1534 C C . THR B 1 39 ? -3.564 14.07 2.398 1 92.06 39 THR B C 1
ATOM 1536 O O . THR B 1 39 ? -3.812 13.719 3.553 1 92.06 39 THR B O 1
ATOM 1539 N N . VAL B 1 40 ? -2.395 14.531 1.969 1 92.75 40 VAL B N 1
ATOM 1540 C CA . VAL B 1 40 ? -1.284 14.641 2.908 1 92.75 40 VAL B CA 1
ATOM 1541 C C . VAL B 1 40 ? -0.394 15.82 2.525 1 92.75 40 VAL B C 1
ATOM 1543 O O . VAL B 1 40 ? -0.344 16.219 1.357 1 92.75 40 VAL B O 1
ATOM 1546 N N . GLY B 1 41 ? 0.26 16.359 3.557 1 89.88 41 GLY B N 1
ATOM 1547 C CA . GLY B 1 41 ? 1.184 17.453 3.291 1 89.88 41 GLY B CA 1
ATOM 1548 C C . GLY B 1 41 ? 2.182 17.672 4.41 1 89.88 41 GLY B C 1
ATOM 1549 O O . GLY B 1 41 ? 2.084 17.047 5.469 1 89.88 41 GLY B O 1
ATOM 1550 N N . PHE B 1 42 ? 3.162 18.484 4.051 1 89.44 42 PHE B N 1
ATOM 1551 C CA . PHE B 1 42 ? 4.117 19 5.023 1 89.44 42 PHE B CA 1
ATOM 1552 C C . PHE B 1 42 ? 3.688 20.359 5.531 1 89.44 42 PHE B C 1
ATOM 1554 O O . PHE B 1 42 ? 3.006 21.109 4.828 1 89.44 42 PHE B O 1
ATOM 1561 N N . LEU B 1 43 ? 3.977 20.578 6.785 1 82.56 43 LEU B N 1
ATOM 1562 C CA . LEU B 1 43 ? 3.814 21.938 7.285 1 82.56 43 LEU B CA 1
ATOM 1563 C C . LEU B 1 43 ? 5.105 22.734 7.125 1 82.56 43 LEU B C 1
ATOM 1565 O O . LEU B 1 43 ? 6.199 22.203 7.32 1 82.56 43 LEU B O 1
ATOM 1569 N N . LYS B 1 44 ? 4.855 23.969 6.719 1 72.44 44 LYS B N 1
ATOM 1570 C CA . LYS B 1 44 ? 6.012 24.844 6.559 1 72.44 44 LYS B CA 1
ATOM 1571 C C . LYS B 1 44 ? 6.844 24.891 7.836 1 72.44 44 LYS B C 1
ATOM 1573 O O . LYS B 1 44 ? 6.301 25.031 8.93 1 72.44 44 LYS B O 1
ATOM 1578 N N . GLY B 1 45 ? 8.156 24.75 7.711 1 66.06 45 GLY B N 1
ATOM 1579 C CA . GLY B 1 45 ? 9.078 24.844 8.828 1 66.06 45 GLY B CA 1
ATOM 1580 C C . GLY B 1 45 ? 9.18 23.547 9.609 1 66.06 45 GLY B C 1
ATOM 1581 O O . GLY B 1 45 ? 9.984 23.438 10.539 1 66.06 45 GLY B O 1
ATOM 1582 N N . GLN B 1 46 ? 8.266 22.703 9.406 1 62.31 46 GLN B N 1
ATOM 1583 C CA . GLN B 1 46 ? 8.344 21.391 10.039 1 62.31 46 GLN B CA 1
ATOM 1584 C C . GLN B 1 46 ? 8.898 20.344 9.078 1 62.31 46 GLN B C 1
ATOM 1586 O O . GLN B 1 46 ? 8.312 20.078 8.023 1 62.31 46 GLN B O 1
ATOM 1591 N N . HIS B 1 47 ? 10.117 19.953 9.094 1 62.47 47 HIS B N 1
ATOM 1592 C CA . HIS B 1 47 ? 10.789 19.375 7.938 1 62.47 47 HIS B CA 1
ATOM 1593 C C . HIS B 1 47 ? 10.477 17.875 7.812 1 62.47 47 HIS B C 1
ATOM 1595 O O . HIS B 1 47 ? 10.508 17.328 6.711 1 62.47 47 HIS B O 1
ATOM 1601 N N . ARG B 1 48 ? 9.977 17.234 8.781 1 76.12 48 ARG B N 1
ATOM 1602 C CA . ARG B 1 48 ? 10.062 15.797 8.516 1 76.12 48 ARG B CA 1
ATOM 1603 C C . ARG B 1 48 ? 8.758 15.094 8.875 1 76.12 48 ARG B C 1
ATOM 1605 O O . ARG B 1 48 ? 8.711 13.867 8.961 1 76.12 48 ARG B O 1
ATOM 1612 N N . ASP B 1 49 ? 7.754 15.922 8.961 1 91.75 49 ASP B N 1
ATOM 1613 C CA . ASP B 1 49 ? 6.562 15.203 9.391 1 91.75 49 ASP B CA 1
ATOM 1614 C C . ASP B 1 49 ? 5.445 15.32 8.359 1 91.75 49 ASP B C 1
ATOM 1616 O O . ASP B 1 49 ? 5.145 16.422 7.887 1 91.75 49 ASP B O 1
ATOM 1620 N N . LEU B 1 50 ? 4.902 14.25 8.016 1 94.94 50 LEU B N 1
ATOM 1621 C CA . LEU B 1 50 ? 3.727 14.219 7.156 1 94.94 50 LEU B CA 1
ATOM 1622 C C . LEU B 1 50 ? 2.449 14.383 7.969 1 94.94 50 LEU B C 1
ATOM 1624 O O . LEU B 1 50 ? 2.307 13.781 9.039 1 94.94 50 LEU B O 1
ATOM 1628 N N . TYR B 1 51 ? 1.5 15.188 7.418 1 92.94 51 TYR B N 1
ATOM 1629 C CA . TYR B 1 51 ? 0.248 15.438 8.125 1 92.94 51 TYR B CA 1
ATOM 1630 C C . TYR B 1 51 ? -0.95 15.109 7.242 1 92.94 51 TYR B C 1
ATOM 1632 O O . TYR B 1 51 ? -0.977 15.469 6.062 1 92.94 51 TYR B O 1
ATOM 1640 N N . THR B 1 52 ? -1.862 14.414 7.828 1 93.75 52 THR B N 1
ATOM 1641 C CA . THR B 1 52 ? -3.16 14.18 7.207 1 93.75 52 THR B CA 1
ATOM 1642 C C . THR B 1 52 ? -4.285 14.32 8.234 1 93.75 52 THR B C 1
ATOM 1644 O O . THR B 1 52 ? -4.027 14.391 9.438 1 93.75 52 THR B O 1
ATOM 1647 N N . VAL B 1 53 ? -5.551 14.43 7.727 1 91 53 VAL B N 1
ATOM 1648 C CA . VAL B 1 53 ? -6.695 14.641 8.609 1 91 53 VAL B CA 1
ATOM 1649 C C . VAL B 1 53 ? -7.676 13.477 8.461 1 91 53 VAL B C 1
ATOM 1651 O O . VAL B 1 53 ? -7.746 12.844 7.406 1 91 53 VAL B O 1
ATOM 1654 N N . SER B 1 54 ? -8.312 13.156 9.523 1 92.19 54 SER B N 1
ATOM 1655 C CA . SER B 1 54 ? -9.281 12.07 9.531 1 92.19 54 SER B CA 1
ATOM 1656 C C . SER B 1 54 ? -10.375 12.312 10.57 1 92.19 54 SER B C 1
ATOM 1658 O O . SER B 1 54 ? -10.188 13.102 11.5 1 92.19 54 SER B O 1
ATOM 1660 N N . SER B 1 55 ? -11.523 11.68 10.383 1 91.5 55 SER B N 1
ATOM 1661 C CA . SER B 1 55 ? -12.492 11.594 11.469 1 91.5 55 SER B CA 1
ATOM 1662 C C . SER B 1 55 ? -11.969 10.75 12.617 1 91.5 55 SER B C 1
ATOM 1664 O O . SER B 1 55 ? -11.328 9.719 12.391 1 91.5 55 SER B O 1
ATOM 1666 N N . PRO B 1 56 ? -12.281 11.172 13.859 1 91.62 56 PRO B N 1
ATOM 1667 C CA . PRO B 1 56 ? -11.805 10.383 15 1 91.62 56 PRO B CA 1
ATOM 1668 C C . PRO B 1 56 ? -12.359 8.961 15 1 91.62 56 PRO B C 1
ATOM 1670 O O . PRO B 1 56 ? -11.805 8.086 15.672 1 91.62 56 PRO B O 1
ATOM 1673 N N . GLN B 1 57 ? -13.438 8.703 14.211 1 93.06 57 GLN B N 1
ATOM 1674 C CA . GLN B 1 57 ? -14.086 7.395 14.227 1 93.06 57 GLN B CA 1
ATOM 1675 C C . GLN B 1 57 ? -13.586 6.52 13.078 1 93.06 57 GLN B C 1
ATOM 1677 O O . GLN B 1 57 ? -13.961 5.348 12.984 1 93.06 57 GLN B O 1
ATOM 1682 N N . ASP B 1 58 ? -12.758 7.113 12.227 1 94.44 58 ASP B N 1
ATOM 1683 C CA . ASP B 1 58 ? -12.25 6.34 11.102 1 94.44 58 ASP B CA 1
ATOM 1684 C C . ASP B 1 58 ? -11.375 5.18 11.578 1 94.44 58 ASP B C 1
ATOM 1686 O O . ASP B 1 58 ? -10.641 5.312 12.562 1 94.44 58 ASP B O 1
ATOM 1690 N N . ARG B 1 59 ? -11.367 4.098 10.883 1 97 59 ARG B N 1
ATOM 1691 C CA . ARG B 1 59 ? -10.633 2.879 11.211 1 97 59 ARG B CA 1
ATOM 1692 C C . ARG B 1 59 ? -9.133 3.146 11.305 1 97 59 ARG B C 1
ATOM 1694 O O . ARG B 1 59 ? -8.445 2.555 12.133 1 97 59 ARG B O 1
ATOM 1701 N N . LYS B 1 60 ? -8.68 4.008 10.414 1 98.25 60 LYS B N 1
ATOM 1702 C CA . LYS B 1 60 ? -7.25 4.289 10.414 1 98.25 60 LYS B CA 1
ATOM 1703 C C . LYS B 1 60 ? -6.812 4.906 11.734 1 98.25 60 LYS B C 1
ATOM 1705 O O . LYS B 1 60 ? -5.688 4.68 12.188 1 98.25 60 LYS B O 1
ATOM 1710 N N . VAL B 1 61 ? -7.66 5.652 12.336 1 97.25 61 VAL B N 1
ATOM 1711 C CA . VAL B 1 61 ? -7.336 6.277 13.617 1 97.25 61 VAL B CA 1
ATOM 1712 C C . VAL B 1 61 ? -7.172 5.203 14.688 1 97.25 61 VAL B C 1
ATOM 1714 O O . VAL B 1 61 ? -6.199 5.215 15.445 1 97.25 61 VAL B O 1
ATOM 1717 N N . GLU B 1 62 ? -8.07 4.266 14.766 1 98 62 GLU B N 1
ATOM 1718 C CA . GLU B 1 62 ? -7.965 3.143 15.695 1 98 62 GLU B CA 1
ATOM 1719 C C . GLU B 1 62 ? -6.707 2.324 15.43 1 98 62 GLU B C 1
ATOM 1721 O O . GLU B 1 62 ? -6.004 1.933 16.359 1 98 62 GLU B O 1
ATOM 1726 N N . GLU B 1 63 ? -6.469 2.098 14.203 1 98.75 63 GLU B N 1
ATOM 1727 C CA . GLU B 1 63 ? -5.305 1.301 13.82 1 98.75 63 GLU B CA 1
ATOM 1728 C C . GLU B 1 63 ? -4.008 1.985 14.242 1 98.75 63 GLU B C 1
ATOM 1730 O O . GLU B 1 63 ? -3.111 1.343 14.797 1 98.75 63 GLU B O 1
ATOM 1735 N N . VAL B 1 64 ? -3.889 3.318 14.008 1 98.62 64 VAL B N 1
ATOM 1736 C CA . VAL B 1 64 ? -2.699 4.086 14.359 1 98.62 64 VAL B CA 1
ATOM 1737 C C . VAL B 1 64 ? -2.506 4.082 15.875 1 98.62 64 VAL B C 1
ATOM 1739 O O . VAL B 1 64 ? -1.381 3.955 16.359 1 98.62 64 VAL B O 1
ATOM 1742 N N . ARG B 1 65 ? -3.564 4.172 16.656 1 97.75 65 ARG B N 1
ATOM 1743 C CA . ARG B 1 65 ? -3.475 4.148 18.125 1 97.75 65 ARG B CA 1
ATOM 1744 C C . ARG B 1 65 ? -2.955 2.807 18.625 1 97.75 65 ARG B C 1
ATOM 1746 O O . ARG B 1 65 ? -2.211 2.748 19.594 1 97.75 65 ARG B O 1
ATOM 1753 N N . ALA B 1 66 ? -3.365 1.776 17.969 1 97.56 66 ALA B N 1
ATOM 1754 C CA . ALA B 1 66 ? -2.982 0.428 18.375 1 97.56 66 ALA B CA 1
ATOM 1755 C C . ALA B 1 66 ? -1.575 0.087 17.891 1 97.56 66 ALA B C 1
ATOM 1757 O O . ALA B 1 66 ? -0.861 -0.68 18.547 1 97.56 66 ALA B O 1
ATOM 1758 N N . ASN B 1 67 ? -1.189 0.565 16.734 1 98.5 67 ASN B N 1
ATOM 1759 C CA . ASN B 1 67 ? 0.109 0.33 16.109 1 98.5 67 ASN B CA 1
ATOM 1760 C C . ASN B 1 67 ? 0.593 1.558 15.344 1 98.5 67 ASN B C 1
ATOM 1762 O O . ASN B 1 67 ? 0.139 1.818 14.227 1 98.5 67 ASN B O 1
ATOM 1766 N N . PRO B 1 68 ? 1.502 2.283 15.867 1 98.56 68 PRO B N 1
ATOM 1767 C CA . PRO B 1 68 ? 1.914 3.551 15.258 1 98.56 68 PRO B CA 1
ATOM 1768 C C . PRO B 1 68 ? 2.785 3.354 14.016 1 98.56 68 PRO B C 1
ATOM 1770 O O . PRO B 1 68 ? 3.111 4.32 13.328 1 98.56 68 PRO B O 1
ATOM 1773 N N . SER B 1 69 ? 3.281 2.135 13.742 1 98.75 69 SER B N 1
ATOM 1774 C CA . SER B 1 69 ? 4.094 1.874 12.562 1 98.75 69 SER B CA 1
ATOM 1775 C C . SER B 1 69 ? 3.254 1.959 11.289 1 98.75 69 SER B C 1
ATOM 1777 O O . SER B 1 69 ? 2.32 1.176 11.102 1 98.75 69 SER B O 1
ATOM 1779 N N . VAL B 1 70 ? 3.627 2.891 10.414 1 98.94 70 VAL B N 1
ATOM 1780 C CA . VAL B 1 70 ? 2.869 3.072 9.18 1 98.94 70 VAL B CA 1
ATOM 1781 C C . VAL B 1 70 ? 3.828 3.174 7.992 1 98.94 70 VAL B C 1
ATOM 1783 O O . VAL B 1 70 ? 5.039 3.326 8.18 1 98.94 70 VAL B O 1
ATOM 1786 N N . LEU B 1 71 ? 3.312 3.006 6.824 1 98.94 71 LEU B N 1
ATOM 1787 C CA . LEU B 1 71 ? 4.012 3.191 5.555 1 98.94 71 LEU B CA 1
ATOM 1788 C C . LEU B 1 71 ? 3.211 4.094 4.621 1 98.94 71 LEU B C 1
ATOM 1790 O O . LEU B 1 71 ? 1.993 3.943 4.496 1 98.94 71 LEU B O 1
ATOM 1794 N N . TRP B 1 72 ? 3.83 5.062 4.105 1 98.62 72 TRP B N 1
ATOM 1795 C CA . TRP B 1 72 ? 3.285 5.867 3.018 1 98.62 72 TRP B CA 1
ATOM 1796 C C . TRP B 1 72 ? 3.936 5.5 1.688 1 98.62 72 TRP B C 1
ATOM 1798 O O . TRP B 1 72 ? 5.152 5.312 1.617 1 98.62 72 TRP B O 1
ATOM 1808 N N . VAL B 1 73 ? 3.135 5.398 0.68 1 98.19 73 VAL B N 1
ATOM 1809 C CA . VAL B 1 73 ? 3.643 5.219 -0.676 1 98.19 73 VAL B CA 1
ATOM 1810 C C . VAL B 1 73 ? 3.244 6.414 -1.54 1 98.19 73 VAL B C 1
ATOM 1812 O O . VAL B 1 73 ? 2.068 6.785 -1.593 1 98.19 73 VAL B O 1
ATOM 1815 N N . PHE B 1 74 ? 4.234 7.004 -2.162 1 96.62 74 PHE B N 1
ATOM 1816 C CA . PHE B 1 74 ? 4.027 8.117 -3.082 1 96.62 74 PHE B CA 1
ATOM 1817 C C . PHE B 1 74 ? 4.598 7.793 -4.457 1 96.62 74 PHE B C 1
ATOM 1819 O O . PHE B 1 74 ? 5.633 7.133 -4.57 1 96.62 74 PHE B O 1
ATOM 1826 N N . SER B 1 75 ? 3.928 8.164 -5.449 1 90.12 75 SER B N 1
ATOM 1827 C CA . SER B 1 75 ? 4.48 8.078 -6.797 1 90.12 75 SER B CA 1
ATOM 1828 C C . SER B 1 75 ? 3.92 9.172 -7.695 1 90.12 75 SER B C 1
ATOM 1830 O O . SER B 1 75 ? 2.836 9.703 -7.438 1 90.12 75 SER B O 1
ATOM 1832 N N . ARG B 1 76 ? 4.738 9.539 -8.641 1 82.5 76 ARG B N 1
ATOM 1833 C CA . ARG B 1 76 ? 4.168 10.289 -9.758 1 82.5 76 ARG B CA 1
ATOM 1834 C C . ARG B 1 76 ? 3.27 9.398 -10.609 1 82.5 76 ARG B C 1
ATOM 1836 O O . ARG B 1 76 ? 3.379 8.172 -10.562 1 82.5 76 ARG B O 1
ATOM 1843 N N . LYS B 1 77 ? 2.385 9.93 -11.375 1 73.94 77 LYS B N 1
ATOM 1844 C CA . LYS B 1 77 ? 1.406 9.203 -12.172 1 73.94 77 LYS B CA 1
ATOM 1845 C C . LYS B 1 77 ? 2.092 8.281 -13.18 1 73.94 77 LYS B C 1
ATOM 1847 O O . LYS B 1 77 ? 1.558 7.227 -13.523 1 73.94 77 LYS B O 1
ATOM 1852 N N . ASP B 1 78 ? 3.303 8.633 -13.578 1 74.88 78 ASP B N 1
ATOM 1853 C CA . ASP B 1 78 ? 3.975 7.82 -14.586 1 74.88 78 ASP B CA 1
ATOM 1854 C C . ASP B 1 78 ? 4.98 6.867 -13.938 1 74.88 78 ASP B C 1
ATOM 1856 O O . ASP B 1 78 ? 5.793 6.254 -14.633 1 74.88 78 ASP B O 1
ATOM 1860 N N . TYR B 1 79 ? 5.012 6.719 -12.641 1 78.06 79 TYR B N 1
ATOM 1861 C CA . TYR B 1 79 ? 5.828 5.816 -11.844 1 78.06 79 TYR B CA 1
ATOM 1862 C C . TYR B 1 79 ? 7.312 6.062 -12.078 1 78.06 79 TYR B C 1
ATOM 1864 O O . TYR B 1 79 ? 8.148 5.188 -11.82 1 78.06 79 TYR B O 1
ATOM 1872 N N . ARG B 1 80 ? 7.695 7.277 -12.578 1 86.06 80 ARG B N 1
ATOM 1873 C CA . ARG B 1 80 ? 9.102 7.609 -12.781 1 86.06 80 ARG B CA 1
ATOM 1874 C C . ARG B 1 80 ? 9.844 7.707 -11.453 1 86.06 80 ARG B C 1
ATOM 1876 O O . ARG B 1 80 ? 11.055 7.484 -11.398 1 86.06 80 ARG B O 1
ATOM 1883 N N . GLU B 1 81 ? 9.055 8.133 -10.523 1 92.12 81 GLU B N 1
ATOM 1884 C CA . GLU B 1 81 ? 9.57 8.227 -9.156 1 92.12 81 GLU B CA 1
ATOM 1885 C C . GLU B 1 81 ? 8.609 7.594 -8.156 1 92.12 81 GLU B C 1
ATOM 1887 O O . GLU B 1 81 ? 7.41 7.859 -8.188 1 92.12 81 GLU B O 1
ATOM 1892 N N . VAL B 1 82 ? 9.227 6.77 -7.348 1 95.31 82 VAL B N 1
ATOM 1893 C CA . VAL B 1 82 ? 8.43 6.105 -6.324 1 95.31 82 VAL B CA 1
ATOM 1894 C C . VAL B 1 82 ? 9.086 6.285 -4.957 1 95.31 82 VAL B C 1
ATOM 1896 O O . VAL B 1 82 ? 10.312 6.188 -4.832 1 95.31 82 VAL B O 1
ATOM 1899 N N . PHE B 1 83 ? 8.281 6.598 -3.953 1 97.56 83 PHE B N 1
ATOM 1900 C CA . PHE B 1 83 ? 8.742 6.754 -2.58 1 97.56 83 PHE B CA 1
ATOM 1901 C C . PHE B 1 83 ? 8.031 5.777 -1.651 1 97.56 83 PHE B C 1
ATOM 1903 O O . PHE B 1 83 ? 6.801 5.66 -1.691 1 97.56 83 PHE B O 1
ATOM 1910 N N . ARG B 1 84 ? 8.758 5.062 -0.827 1 98.44 84 ARG B N 1
ATOM 1911 C CA . ARG B 1 84 ? 8.258 4.359 0.347 1 98.44 84 ARG B CA 1
ATOM 1912 C C . ARG B 1 84 ? 8.766 5.004 1.633 1 98.44 84 ARG B C 1
ATOM 1914 O O . ARG B 1 84 ? 9.977 5.133 1.834 1 98.44 84 ARG B O 1
ATOM 1921 N N . VAL B 1 85 ? 7.824 5.41 2.422 1 98.31 85 VAL B N 1
ATOM 1922 C CA . VAL B 1 85 ? 8.148 6.238 3.576 1 98.31 85 VAL B CA 1
ATOM 1923 C C . VAL B 1 85 ? 7.602 5.594 4.848 1 98.31 85 VAL B C 1
ATOM 1925 O O . VAL B 1 85 ? 6.402 5.668 5.121 1 98.31 85 VAL B O 1
ATOM 1928 N N . TRP B 1 86 ? 8.484 4.965 5.578 1 98.5 86 TRP B N 1
ATOM 1929 C CA . TRP B 1 86 ? 8.109 4.422 6.879 1 98.5 86 TRP B CA 1
ATOM 1930 C C . TRP B 1 86 ? 8.125 5.508 7.949 1 98.5 86 TRP B C 1
ATOM 1932 O O . TRP B 1 86 ? 8.945 6.426 7.895 1 98.5 86 TRP B O 1
ATOM 1942 N N . GLY B 1 87 ? 7.234 5.34 8.898 1 98.25 87 GLY B N 1
ATOM 1943 C CA . GLY B 1 87 ? 7.227 6.301 9.992 1 98.25 87 GLY B CA 1
ATOM 1944 C C . GLY B 1 87 ? 6.402 5.852 11.18 1 98.25 87 GLY B C 1
ATOM 1945 O O . GLY B 1 87 ? 5.77 4.793 11.133 1 98.25 87 GLY B O 1
ATOM 1946 N N . ARG B 1 88 ? 6.5 6.656 12.227 1 97.94 88 ARG B N 1
ATOM 1947 C CA . ARG B 1 88 ? 5.664 6.523 13.414 1 97.94 88 ARG B CA 1
ATOM 1948 C C . ARG B 1 88 ? 4.555 7.57 13.422 1 97.94 88 ARG B C 1
ATOM 1950 O O . ARG B 1 88 ? 4.824 8.773 13.43 1 97.94 88 ARG B O 1
ATOM 1957 N N . ALA B 1 89 ? 3.344 7.031 13.406 1 98.38 89 ALA B N 1
ATOM 1958 C CA . ALA B 1 89 ? 2.193 7.93 13.352 1 98.38 89 ALA B CA 1
ATOM 1959 C C . ALA B 1 89 ? 1.578 8.109 14.734 1 98.38 89 ALA B C 1
ATOM 1961 O O . ALA B 1 89 ? 1.617 7.203 15.562 1 98.38 89 ALA B O 1
ATOM 1962 N N . GLN B 1 90 ? 1.016 9.289 14.977 1 97.62 90 GLN B N 1
ATOM 1963 C CA . GLN B 1 90 ? 0.24 9.578 16.172 1 97.62 90 GLN B CA 1
ATOM 1964 C C . GLN B 1 90 ? -0.982 10.43 15.852 1 97.62 90 GLN B C 1
ATOM 1966 O O . GLN B 1 90 ? -0.953 11.234 14.914 1 97.62 90 GLN B O 1
ATOM 1971 N N . VAL B 1 91 ? -1.989 10.195 16.609 1 96.94 91 VAL B N 1
ATOM 1972 C CA . VAL B 1 91 ? -3.211 10.984 16.469 1 96.94 91 VAL B CA 1
ATOM 1973 C C . VAL B 1 91 ? -3.148 12.195 17.391 1 96.94 91 VAL B C 1
ATOM 1975 O O . VAL B 1 91 ? -2.947 12.055 18.609 1 96.94 91 VAL B O 1
ATOM 1978 N N . ILE B 1 92 ? -3.252 13.344 16.781 1 93.31 92 ILE B N 1
ATOM 1979 C CA . ILE B 1 92 ? -3.207 14.602 17.516 1 93.31 92 ILE B CA 1
ATOM 1980 C C . ILE B 1 92 ? -4.586 15.258 17.5 1 93.31 92 ILE B C 1
ATOM 1982 O O . ILE B 1 92 ? -5.137 15.539 16.438 1 93.31 92 ILE B O 1
ATOM 1986 N N . GLU B 1 93 ? -5.117 15.375 18.703 1 89.62 93 GLU B N 1
ATOM 1987 C CA . GLU B 1 93 ? -6.375 16.094 18.875 1 89.62 93 GLU B CA 1
ATOM 1988 C C . GLU B 1 93 ? -6.129 17.531 19.328 1 89.62 93 GLU B C 1
ATOM 1990 O O . GLU B 1 93 ? -6.164 17.812 20.531 1 89.62 93 GLU B O 1
ATOM 1995 N N . ASN B 1 94 ? -5.75 18.406 18.406 1 83 94 ASN B N 1
ATOM 1996 C CA . ASN B 1 94 ? -5.414 19.812 18.625 1 83 94 ASN B CA 1
ATOM 1997 C C . ASN B 1 94 ? -6.062 20.703 17.562 1 83 94 ASN B C 1
ATOM 1999 O O . ASN B 1 94 ? -5.602 20.766 16.422 1 83 94 ASN B O 1
ATOM 2003 N N . PRO B 1 95 ? -7.043 21.422 18.047 1 77.25 95 PRO B N 1
ATOM 2004 C CA . PRO B 1 95 ? -7.746 22.281 17.094 1 77.25 95 PRO B CA 1
ATOM 2005 C C . PRO B 1 95 ? -6.828 23.297 16.406 1 77.25 95 PRO B C 1
ATOM 2007 O O . PRO B 1 95 ? -7.039 23.641 15.25 1 77.25 95 PRO B O 1
ATOM 2010 N N . ALA B 1 96 ? -5.848 23.828 17.125 1 79 96 ALA B N 1
ATOM 2011 C CA . ALA B 1 96 ? -4.938 24.812 16.547 1 79 96 ALA B CA 1
ATOM 2012 C C . ALA B 1 96 ? -4.133 24.188 15.406 1 79 96 ALA B C 1
ATOM 2014 O O . ALA B 1 96 ? -3.963 24.812 14.352 1 79 96 ALA B O 1
ATOM 2015 N N . LEU B 1 97 ? -3.617 23.016 15.602 1 80.62 97 LEU B N 1
ATOM 2016 C CA . LEU B 1 97 ? -2.871 22.312 14.562 1 80.62 97 LEU B CA 1
ATOM 2017 C C . LEU B 1 97 ? -3.764 22.016 13.367 1 80.62 97 LEU B C 1
ATOM 2019 O O . LEU B 1 97 ? -3.336 22.141 12.219 1 80.62 97 LEU B O 1
ATOM 2023 N N . LEU B 1 98 ? -4.867 21.562 13.656 1 79.81 98 LEU B N 1
ATOM 2024 C CA . LEU B 1 98 ? -5.828 21.297 12.586 1 79.81 98 LEU B CA 1
ATOM 2025 C C . LEU B 1 98 ? -6.051 22.531 11.727 1 79.81 98 LEU B C 1
ATOM 2027 O O . LEU B 1 98 ? -6.078 22.438 10.5 1 79.81 98 LEU B O 1
ATOM 2031 N N . GLY B 1 99 ? -6.281 23.672 12.414 1 77.06 99 GLY B N 1
ATOM 2032 C CA . GLY B 1 99 ? -6.457 24.938 11.703 1 77.06 99 GLY B CA 1
ATOM 2033 C C . GLY B 1 99 ? -5.289 25.281 10.805 1 77.06 99 GLY B C 1
ATOM 2034 O O . GLY B 1 99 ? -5.48 25.703 9.664 1 77.06 99 GLY B O 1
ATOM 2035 N N . GLU B 1 100 ? -4.098 25.156 11.305 1 77.56 100 GLU B N 1
ATOM 2036 C CA . GLU B 1 100 ? -2.887 25.422 10.539 1 77.56 100 GLU B CA 1
ATOM 2037 C C . GLU B 1 100 ? -2.807 24.516 9.305 1 77.56 100 GLU B C 1
ATOM 2039 O O . GLU B 1 100 ? -2.434 24.984 8.219 1 77.56 100 GLU B O 1
ATOM 2044 N N . LEU B 1 101 ? -3.104 23.234 9.461 1 76.88 101 LEU B N 1
ATOM 2045 C CA . LEU B 1 101 ? -3.025 22.266 8.383 1 76.88 101 LEU B CA 1
ATOM 2046 C C . LEU B 1 101 ? -4.051 22.578 7.297 1 76.88 101 LEU B C 1
ATOM 2048 O O . LEU B 1 101 ? -3.74 22.516 6.105 1 76.88 101 LEU B O 1
ATOM 2052 N N . LEU B 1 102 ? -5.176 22.859 7.797 1 71.25 102 LEU B N 1
ATOM 2053 C CA . LEU B 1 102 ? -6.246 23.156 6.852 1 71.25 102 LEU B CA 1
ATOM 2054 C C . LEU B 1 102 ? -5.902 24.375 5.996 1 71.25 102 LEU B C 1
ATOM 2056 O O . LEU B 1 102 ? -6.238 24.422 4.812 1 71.25 102 LEU B O 1
ATOM 2060 N N . GLU B 1 103 ? -5.234 25.281 6.562 1 69 103 GLU B N 1
ATOM 2061 C CA . GLU B 1 103 ? -4.785 26.453 5.809 1 69 103 GLU B CA 1
ATOM 2062 C C . GLU B 1 103 ? -3.709 26.078 4.797 1 69 103 GLU B C 1
ATOM 2064 O O . GLU B 1 103 ? -3.699 26.594 3.674 1 69 103 GLU B O 1
ATOM 2069 N N . GLY B 1 104 ? -2.818 25.234 5.164 1 64.44 104 GLY B N 1
ATOM 2070 C CA . GLY B 1 104 ? -1.715 24.844 4.305 1 64.44 104 GLY B CA 1
ATOM 2071 C C . GLY B 1 104 ? -2.123 23.844 3.232 1 64.44 104 GLY B C 1
ATOM 2072 O O . GLY B 1 104 ? -1.547 23.828 2.145 1 64.44 104 GLY B O 1
ATOM 2073 N N . ILE B 1 105 ? -2.947 22.922 3.686 1 61.19 105 ILE B N 1
ATOM 2074 C CA . ILE B 1 105 ? -3.385 21.875 2.77 1 61.19 105 ILE B CA 1
ATOM 2075 C C . ILE B 1 105 ? -4.691 22.281 2.096 1 61.19 105 ILE B C 1
ATOM 2077 O O . ILE B 1 105 ? -5.246 21.531 1.287 1 61.19 105 ILE B O 1
ATOM 2081 N N . ALA B 1 106 ? -5.145 23.5 2.461 1 54.06 106 ALA B N 1
ATOM 2082 C CA . ALA B 1 106 ? -6.453 24.125 2.303 1 54.06 106 ALA B CA 1
ATOM 2083 C C . ALA B 1 106 ? -7.012 23.875 0.904 1 54.06 106 ALA B C 1
ATOM 2085 O O . ALA B 1 106 ? -8.211 23.625 0.745 1 54.06 106 ALA B O 1
ATOM 2086 N N . GLU B 1 107 ? -6.238 24.234 -0.073 1 53.06 107 GLU B N 1
ATOM 2087 C CA . GLU B 1 107 ? -7.027 24.062 -1.288 1 53.06 107 GLU B CA 1
ATOM 2088 C C . GLU B 1 107 ? -7.652 22.672 -1.353 1 53.06 107 GLU B C 1
ATOM 2090 O O . GLU B 1 107 ? -8.781 22.516 -1.815 1 53.06 107 GLU B O 1
ATOM 2095 N N . ALA B 1 108 ? -6.914 21.719 -1.063 1 50.28 108 ALA B N 1
ATOM 2096 C CA . ALA B 1 108 ? -7.375 20.344 -1.201 1 50.28 108 ALA B CA 1
ATOM 2097 C C . ALA B 1 108 ? -8.43 20.016 -0.15 1 50.28 108 ALA B C 1
ATOM 2099 O O . ALA B 1 108 ? -9.398 19.297 -0.435 1 50.28 108 ALA B O 1
ATOM 2100 N N . LEU B 1 109 ? -8.344 20.5 1.022 1 53.5 109 LEU B N 1
ATOM 2101 C CA . LEU B 1 109 ? -9.258 20.266 2.137 1 53.5 109 LEU B CA 1
ATOM 2102 C C . LEU B 1 109 ? -10.57 21.016 1.93 1 53.5 109 LEU B C 1
ATOM 2104 O O . LEU B 1 109 ? -11.609 20.625 2.467 1 53.5 109 LEU B O 1
ATOM 2108 N N . GLU B 1 110 ? -10.461 22.109 1.194 1 50.16 110 GLU B N 1
ATOM 2109 C CA . GLU B 1 110 ? -11.727 22.797 0.949 1 50.16 110 GLU B CA 1
ATOM 2110 C C . GLU B 1 110 ? -12.805 21.828 0.496 1 50.16 110 GLU B C 1
ATOM 2112 O O . GLU B 1 110 ? -13.953 21.922 0.944 1 50.16 110 GLU B O 1
ATOM 2117 N N . LEU B 1 111 ? -12.422 21 -0.43 1 49.34 111 LEU B N 1
ATOM 2118 C CA . LEU B 1 111 ? -13.445 20.062 -0.885 1 49.34 111 LEU B CA 1
ATOM 2119 C C . LEU B 1 111 ? -13.914 19.156 0.257 1 49.34 111 LEU B C 1
ATOM 2121 O O . LEU B 1 111 ? -15.102 18.875 0.383 1 49.34 111 LEU B O 1
ATOM 2125 N N . PHE B 1 112 ? -12.969 18.75 1.038 1 49.12 112 PHE B N 1
ATOM 2126 C CA . PHE B 1 112 ? -13.328 17.891 2.166 1 49.12 112 PHE B CA 1
ATOM 2127 C C . PHE B 1 112 ? -14.242 18.641 3.133 1 49.12 112 PHE B C 1
ATOM 2129 O O . PHE B 1 112 ? -15.211 18.062 3.639 1 49.12 112 PHE B O 1
ATOM 2136 N N . TRP B 1 113 ? -13.945 19.922 3.381 1 50.66 113 TRP B N 1
ATOM 2137 C CA . TRP B 1 113 ? -14.766 20.766 4.234 1 50.66 113 TRP B CA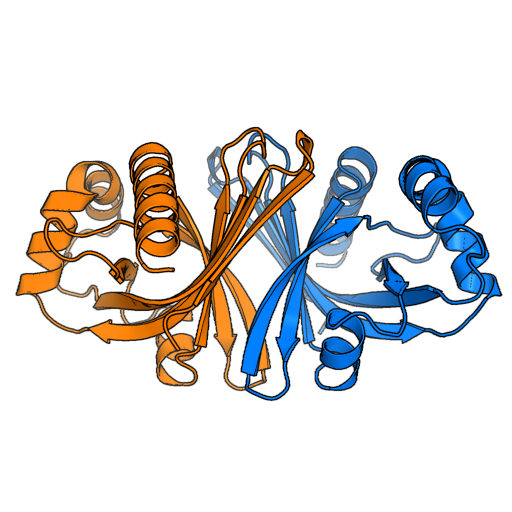 1
ATOM 2138 C C . TRP B 1 113 ? -16.172 20.891 3.682 1 50.66 113 TRP B C 1
ATOM 2140 O O . TRP B 1 113 ? -17.156 20.891 4.441 1 50.66 113 TRP B O 1
ATOM 2150 N N . LYS B 1 114 ? -16.219 21.188 2.5 1 51.84 114 LYS B N 1
ATOM 2151 C CA . LYS B 1 114 ? -17.516 21.359 1.884 1 51.84 114 LYS B CA 1
ATOM 2152 C C . LYS B 1 114 ? -18.391 20.125 2.084 1 51.84 114 LYS B C 1
ATOM 2154 O O . LYS B 1 114 ? -19.609 20.234 2.275 1 51.84 114 LYS B O 1
ATOM 2159 N N . VAL B 1 115 ? -17.734 18.984 2.156 1 48.25 115 VAL B N 1
ATOM 2160 C CA . VAL B 1 115 ? -18.484 17.734 2.195 1 48.25 115 VAL B CA 1
ATOM 2161 C C . VAL B 1 115 ? -18.812 17.375 3.643 1 48.25 115 VAL B C 1
ATOM 2163 O O . VAL B 1 115 ? -19.891 16.859 3.93 1 48.25 115 VAL B O 1
ATOM 2166 N N . HIS B 1 116 ? -17.797 17.547 4.488 1 52.03 116 HIS B N 1
ATOM 2167 C CA . HIS B 1 116 ? -18.031 16.953 5.797 1 52.03 116 HIS B CA 1
ATOM 2168 C C . HIS B 1 116 ? -18.562 17.984 6.781 1 52.03 116 HIS B C 1
ATOM 2170 O O . HIS B 1 116 ? -18.969 17.625 7.895 1 52.03 116 HIS B O 1
ATOM 2176 N N . GLY B 1 117 ? -18.797 19.172 6.445 1 49.44 117 GLY B N 1
ATOM 2177 C CA . GLY B 1 117 ? -19.359 20.188 7.312 1 49.44 117 GLY B CA 1
ATOM 2178 C C . GLY B 1 117 ? -18.422 20.641 8.406 1 49.44 117 GLY B C 1
ATOM 2179 O O . GLY B 1 117 ? -17.25 20.969 8.133 1 49.44 117 GLY B O 1
ATOM 2180 N N . GLU B 1 118 ? -18.875 20.469 9.797 1 53.25 118 GLU B N 1
ATOM 2181 C CA . GLU B 1 118 ? -18.219 21 11 1 53.25 118 GLU B CA 1
ATOM 2182 C C . GLU B 1 118 ? -16.891 20.312 11.25 1 53.25 118 GLU B C 1
ATOM 2184 O O . GLU B 1 118 ? -16.828 19.078 11.391 1 53.25 118 GLU B O 1
ATOM 2189 N N . LEU B 1 119 ? -15.781 20.875 10.883 1 55.22 119 LEU B N 1
ATOM 2190 C CA . LEU B 1 119 ? -14.383 20.516 11.055 1 55.22 119 LEU B CA 1
ATOM 2191 C C . LEU B 1 119 ? -14.07 20.203 12.516 1 55.22 119 LEU B C 1
ATOM 2193 O O . LEU B 1 119 ? -13 19.688 12.836 1 55.22 119 LEU B O 1
ATOM 2197 N N . GLU B 1 120 ? -14.961 20.625 13.398 1 59 120 GLU B N 1
ATOM 2198 C CA . GLU B 1 120 ? -14.609 20.594 14.82 1 59 120 GLU B CA 1
ATOM 2199 C C . GLU B 1 120 ? -14.312 19.172 15.273 1 59 120 GLU B C 1
ATOM 2201 O O . GLU B 1 120 ? -13.602 18.969 16.266 1 59 120 GLU B O 1
ATOM 2206 N N . GLU B 1 121 ? -14.648 18.234 14.406 1 76.69 121 GLU B N 1
ATOM 2207 C CA . GLU B 1 121 ? -14.477 16.953 15.07 1 76.69 121 GLU B CA 1
ATOM 2208 C C . GLU B 1 121 ? -13.398 16.109 14.375 1 76.69 121 GLU B C 1
ATOM 2210 O O . GLU B 1 121 ? -13.227 14.938 14.688 1 76.69 121 GLU B O 1
ATOM 2215 N N . PHE B 1 122 ? -12.484 16.766 13.578 1 84.75 122 PHE B N 1
ATOM 2216 C CA . PHE B 1 122 ? -11.453 15.977 12.922 1 84.75 122 PHE B CA 1
ATOM 2217 C C . PHE B 1 122 ? -10.195 15.906 13.781 1 84.75 122 PHE B C 1
ATOM 2219 O O . PHE B 1 122 ? -9.969 16.766 14.633 1 84.75 122 PHE B O 1
ATOM 2226 N N . VAL B 1 123 ? -9.461 14.844 13.547 1 92 123 VAL B N 1
ATOM 2227 C CA . VAL B 1 123 ? -8.156 14.68 14.188 1 92 123 VAL B CA 1
ATOM 2228 C C . VAL B 1 123 ? -7.051 14.742 13.141 1 92 123 VAL B C 1
ATOM 2230 O O . VAL B 1 123 ? -7.312 14.586 11.945 1 92 123 VAL B O 1
ATOM 2233 N N . VAL B 1 124 ? -5.898 15.078 13.602 1 92.12 124 VAL B N 1
ATOM 2234 C CA . VAL B 1 124 ? -4.711 15.086 12.758 1 92.12 124 VAL B CA 1
ATOM 2235 C C . VAL B 1 124 ? -3.893 13.82 12.992 1 92.12 124 VAL B C 1
ATOM 2237 O O . VAL B 1 124 ? -3.713 13.398 14.141 1 92.12 124 VAL B O 1
ATOM 2240 N N . ILE B 1 125 ? -3.516 13.203 11.922 1 96 125 ILE B N 1
ATOM 2241 C CA . ILE B 1 125 ? -2.52 12.141 12.023 1 96 125 ILE B CA 1
ATOM 2242 C C . ILE B 1 125 ? -1.158 12.664 11.578 1 96 125 ILE B C 1
ATOM 2244 O O . ILE B 1 125 ? -1 13.109 10.438 1 96 125 ILE B O 1
ATOM 2248 N N . GLU B 1 126 ? -0.244 12.695 12.492 1 95.38 126 GLU B N 1
ATOM 2249 C CA . GLU B 1 126 ? 1.14 13.078 12.219 1 95.38 126 GLU B CA 1
ATOM 2250 C C . GLU B 1 126 ? 2.027 11.844 12.055 1 95.38 126 GLU B C 1
ATOM 2252 O O . GLU B 1 126 ? 2.018 10.945 12.898 1 95.38 126 GLU B O 1
ATOM 2257 N N . THR B 1 127 ? 2.77 11.773 10.961 1 97.25 127 THR B N 1
ATOM 2258 C CA . THR B 1 127 ? 3.744 10.711 10.758 1 97.25 127 THR B CA 1
ATOM 2259 C C . THR B 1 127 ? 5.168 11.258 10.805 1 97.25 127 THR B C 1
ATOM 2261 O O . THR B 1 127 ? 5.559 12.055 9.945 1 97.25 127 THR B O 1
ATOM 2264 N N . VAL B 1 128 ? 5.895 10.836 11.789 1 96.31 128 VAL B N 1
ATOM 2265 C CA . VAL B 1 128 ? 7.32 11.141 11.844 1 96.31 128 VAL B CA 1
ATOM 2266 C C . VAL B 1 128 ? 8.102 10.125 11.016 1 96.31 128 VAL B C 1
ATOM 2268 O O . VAL B 1 128 ? 8.109 8.93 11.328 1 96.31 128 VAL B O 1
ATOM 2271 N N . ILE B 1 129 ? 8.805 10.633 9.984 1 96.94 129 ILE B N 1
ATOM 2272 C CA . ILE B 1 129 ? 9.492 9.75 9.047 1 96.94 129 ILE B CA 1
ATOM 2273 C C . ILE B 1 129 ? 10.688 9.094 9.734 1 96.94 129 ILE B C 1
ATOM 2275 O O . ILE B 1 129 ? 11.5 9.781 10.367 1 96.94 129 ILE B O 1
ATOM 2279 N N . THR B 1 130 ? 10.844 7.789 9.648 1 97.25 130 THR B N 1
ATOM 2280 C CA . THR B 1 130 ? 11.961 7.078 10.258 1 97.25 130 THR B CA 1
ATOM 2281 C C . THR B 1 130 ? 12.867 6.484 9.18 1 97.25 130 THR B C 1
ATOM 2283 O O . THR B 1 130 ? 14.047 6.234 9.422 1 97.25 130 THR B O 1
ATOM 2286 N N . ARG B 1 131 ? 12.297 6.18 8.016 1 97.25 131 ARG B N 1
ATOM 2287 C CA . ARG B 1 131 ? 13.016 5.598 6.895 1 97.25 131 ARG B CA 1
ATOM 2288 C C . ARG B 1 131 ? 12.344 5.941 5.57 1 97.25 131 ARG B C 1
ATOM 2290 O O . ARG B 1 131 ? 11.117 6.027 5.496 1 97.25 131 ARG B O 1
ATOM 2297 N N . LEU B 1 132 ? 13.125 6.211 4.543 1 97.44 132 LEU B N 1
ATOM 2298 C CA . LEU B 1 132 ? 12.617 6.574 3.223 1 97.44 132 LEU B CA 1
ATOM 2299 C C . LEU B 1 132 ? 13.414 5.879 2.123 1 97.44 132 LEU B C 1
ATOM 2301 O O . LEU B 1 132 ? 14.648 5.859 2.162 1 97.44 132 LEU B O 1
ATOM 2305 N N . GLU B 1 133 ? 12.75 5.16 1.326 1 97.81 133 GLU B N 1
ATOM 2306 C CA . GLU B 1 133 ? 13.336 4.605 0.111 1 97.81 133 GLU B CA 1
ATOM 2307 C C . GLU B 1 133 ? 12.82 5.332 -1.131 1 97.81 133 GLU B C 1
ATOM 2309 O O . GLU B 1 133 ? 11.617 5.465 -1.322 1 97.81 133 GLU B O 1
ATOM 2314 N N . TYR B 1 134 ? 13.758 5.887 -1.923 1 97 134 TYR B N 1
ATOM 2315 C CA . TYR B 1 134 ? 13.5 6.594 -3.172 1 97 134 TYR B CA 1
ATOM 2316 C C . TYR B 1 134 ? 13.961 5.773 -4.371 1 97 134 TYR B C 1
ATOM 2318 O O . TYR B 1 134 ? 15.109 5.32 -4.414 1 97 134 TYR B O 1
ATOM 2326 N N . GLU B 1 135 ? 13.055 5.543 -5.32 1 95.94 135 GLU B N 1
ATOM 2327 C CA . GLU B 1 135 ? 13.398 4.727 -6.48 1 95.94 135 GLU B CA 1
ATOM 2328 C C . GLU B 1 135 ? 13 5.422 -7.781 1 95.94 135 GLU B C 1
ATOM 2330 O O . GLU B 1 135 ? 11.93 6.039 -7.859 1 95.94 135 GLU B O 1
ATOM 2335 N N . ARG B 1 136 ? 13.844 5.332 -8.758 1 94.44 136 ARG B N 1
ATOM 2336 C CA . ARG B 1 136 ? 13.555 5.582 -10.172 1 94.44 136 ARG B CA 1
ATOM 2337 C C . ARG B 1 136 ? 13.766 4.32 -11 1 94.44 136 ARG B C 1
ATOM 2339 O O . ARG B 1 136 ? 14.828 4.125 -11.586 1 94.44 136 ARG B O 1
ATOM 2346 N N . PRO B 1 137 ? 12.695 3.562 -11.008 1 86.44 137 PRO B N 1
ATOM 2347 C CA . PRO B 1 137 ? 12.844 2.201 -11.531 1 86.44 137 PRO B CA 1
ATOM 2348 C C . PRO B 1 137 ? 13.406 2.172 -12.953 1 86.44 137 PRO B C 1
ATOM 2350 O O . PRO B 1 137 ? 14.227 1.312 -13.273 1 86.44 137 PRO B O 1
ATOM 2353 N N . ARG B 1 138 ? 13.039 3.039 -13.836 1 86.31 138 ARG B N 1
ATOM 2354 C CA . ARG B 1 138 ? 13.469 3.037 -15.227 1 86.31 138 ARG B CA 1
ATOM 2355 C C . ARG B 1 138 ? 14.953 3.389 -15.344 1 86.31 138 ARG B C 1
ATOM 2357 O O . ARG B 1 138 ? 15.594 3.08 -16.344 1 86.31 138 ARG B O 1
ATOM 2364 N N . GLU B 1 139 ? 15.492 3.969 -14.344 1 92.5 139 GLU B N 1
ATOM 2365 C CA . GLU B 1 139 ? 16.891 4.402 -14.375 1 92.5 139 GLU B CA 1
ATOM 2366 C C . GLU B 1 139 ? 17.766 3.529 -13.477 1 92.5 139 GLU B C 1
ATOM 2368 O O . GLU B 1 139 ? 18.969 3.744 -13.375 1 92.5 139 GLU B O 1
ATOM 2373 N N . GLY B 1 140 ? 17.094 2.662 -12.766 1 89.75 140 GLY B N 1
ATOM 2374 C CA . GLY B 1 140 ? 17.828 1.76 -11.898 1 89.75 140 GLY B CA 1
ATOM 2375 C C . GLY B 1 140 ? 18.391 2.441 -10.664 1 89.75 140 GLY B C 1
ATOM 2376 O O . GLY B 1 140 ? 19.453 2.076 -10.172 1 89.75 140 GLY B O 1
ATOM 2377 N N . VAL B 1 141 ? 17.797 3.502 -10.289 1 92.38 141 VAL B N 1
ATOM 2378 C CA . VAL B 1 141 ? 18.234 4.258 -9.125 1 92.38 141 VAL B CA 1
ATOM 2379 C C . VAL B 1 141 ? 17.422 3.83 -7.898 1 92.38 141 VAL B C 1
ATOM 2381 O O . VAL B 1 141 ? 16.203 3.684 -7.973 1 92.38 141 VAL B O 1
ATOM 2384 N N . ARG B 1 142 ? 18.109 3.551 -6.801 1 94.5 142 ARG B N 1
ATOM 2385 C CA . ARG B 1 142 ? 17.516 3.299 -5.488 1 94.5 142 ARG B CA 1
ATOM 2386 C C . ARG B 1 142 ? 18.359 3.912 -4.379 1 94.5 142 ARG B C 1
ATOM 2388 O O . ARG B 1 142 ? 19.562 3.643 -4.285 1 94.5 142 ARG B O 1
ATOM 2395 N N . GLU B 1 143 ? 17.703 4.746 -3.596 1 96.12 143 GLU B N 1
ATOM 2396 C CA . GLU B 1 143 ? 18.375 5.383 -2.463 1 96.12 143 GLU B CA 1
ATOM 2397 C C . GLU B 1 143 ? 17.578 5.191 -1.175 1 96.12 143 GLU B C 1
ATOM 2399 O O . GLU B 1 143 ? 16.344 5.27 -1.182 1 96.12 143 GLU B O 1
ATOM 2404 N N . VAL B 1 144 ? 18.297 4.914 -0.131 1 96.56 144 VAL B N 1
ATOM 2405 C CA . VAL B 1 144 ? 17.656 4.707 1.17 1 96.56 144 VAL B CA 1
ATOM 2406 C C . VAL B 1 144 ? 18.266 5.664 2.193 1 96.56 144 VAL B C 1
ATOM 2408 O O . VAL B 1 144 ? 19.5 5.789 2.283 1 96.56 144 VAL B O 1
ATOM 2411 N N . VAL B 1 145 ? 17.422 6.355 2.869 1 95.81 145 VAL B N 1
ATOM 2412 C CA . VAL B 1 145 ? 17.859 7.176 3.994 1 95.81 145 VAL B CA 1
ATOM 2413 C C . VAL B 1 145 ? 17.078 6.797 5.246 1 95.81 145 VAL B C 1
ATOM 2415 O O . VAL B 1 145 ? 15.898 6.441 5.16 1 95.81 145 VAL B O 1
ATOM 2418 N N . SER B 1 146 ? 17.719 6.758 6.418 1 94.94 146 SER B N 1
ATOM 2419 C CA . SER B 1 146 ? 17.062 6.426 7.684 1 94.94 146 SER B CA 1
ATOM 2420 C C . SER B 1 146 ? 17.406 7.449 8.766 1 94.94 146 SER B C 1
ATOM 2422 O O . SER B 1 146 ? 18.5 8.023 8.758 1 94.94 146 SER B O 1
ATOM 2424 N N . TRP B 1 147 ? 16.5 7.711 9.664 1 91.12 147 TRP B N 1
ATOM 2425 C CA . TRP B 1 147 ? 16.672 8.625 10.789 1 91.12 147 TRP B CA 1
ATOM 2426 C C . TRP B 1 147 ? 16.734 7.863 12.109 1 91.12 147 TRP B C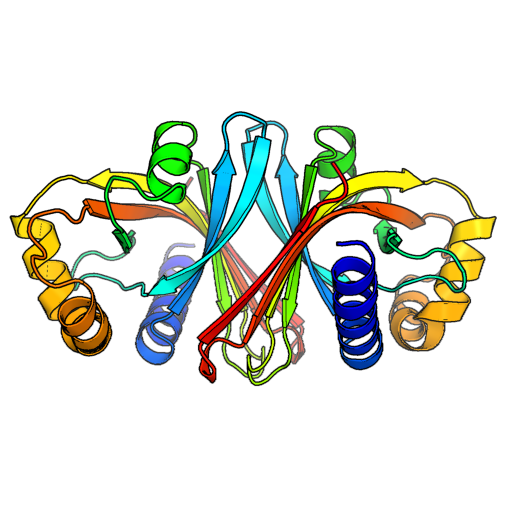 1
ATOM 2428 O O . TRP B 1 147 ? 16.875 8.469 13.172 1 91.12 147 TRP B O 1
ATOM 2438 N N . GLU B 1 148 ? 16.516 6.527 11.984 1 83.69 148 GLU B N 1
ATOM 2439 C CA . GLU B 1 148 ? 16.672 5.668 13.156 1 83.69 148 GLU B CA 1
ATOM 2440 C C . GLU B 1 148 ? 17.719 4.59 12.922 1 83.69 148 GLU B C 1
ATOM 2442 O O . GLU B 1 148 ? 18.031 4.25 11.781 1 83.69 148 GLU B O 1
#